Protein AF-A0A7J7YE42-F1 (afdb_monomer_lite)

Sequence (202 aa):
MEKFSSGQYGGITEFVADFRSMLETRYRLHGVDHWVSRQGQKLEMMLEQKLALLSRHLTEKTTIAVTSRGYYGLEDEKGTACTSTRSRSTPQSLAG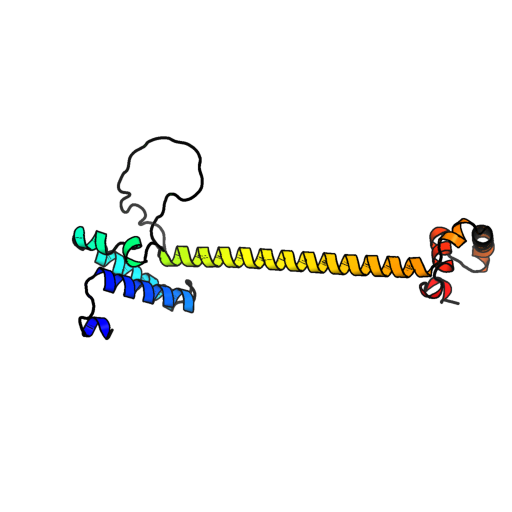LTSGVFESIMVQVLRHEEQLRAKEEKRLREQERKEAEEASQKEIEEWEKRLLAQAAPKCMETMWEIPAIGHFLCLAQQILNLPEIVFYELERCLLMPQCNAFLLLY

Secondary structure (DSSP, 8-state):
-HHHHTT--SSHHHHHHHHHHHHHHHHHHH-TTSHHHHHHHHHHHHHHHHHTTS-HHHHHTT-HHHHTTTTTS----SS--------------S---SSS----HHHHHHHHHHHHHHHHHHHHHHHHHHHHHHHHHHHHHHHHHHHHHHT-GGGTTT-THHHHHHHHHHHHTTTTTPPP--HHHHHHHHH-GGG-GGGS--

pLDDT: mean 80.1, std 19.2, range [29.27, 97.75]

Radius of gyration: 37.87 Å; chains: 1; bounding box: 74×40×95 Å

Foldseek 3Di:
DVCVVVVVDPDPLQVLLVLVVVLLVVCVVQPCPDPVNVVSQVVVVVVLVVLVPDPPVSVVSNDPCNSPVNPLDPPPDDDDDDDDDDDDDDPPDDPPPDDDDPGDSSNVSVVVVVVVVVVVVVVVVVVVVVVVVVVVVVVVVVVVVVVLVVLPLVVVVPDPVLVVVQVVCVVCCVVVVHDDDDSVVSSVCNSCVVVDVVNVPD

Organism: Myotis myotis (NCBI:txid51298)

InterPro domains:
  IPR036427 Bromodomain-like superfamily [G3DSA:1.20.920.10] (1-57)
  IPR036427 Bromodomain-like superfamily [SSF47370] (2-56)
  IPR040214 Uncharacterized bromodomain-containing protein 10 [PTHR31095] (2-199)
  IPR056522 Uncharacterized bromodomain-containing protein 10, helical domain [PF23450] (161-199)

Structure (mmCIF, N/CA/C/O backbone):
data_AF-A0A7J7YE42-F1
#
_entry.id   AF-A0A7J7YE42-F1
#
loop_
_atom_site.group_PDB
_atom_site.id
_atom_site.type_symbol
_atom_site.label_atom_id
_atom_site.label_alt_id
_atom_site.label_comp_id
_atom_site.label_asym_id
_atom_site.label_entity_id
_atom_site.label_seq_id
_atom_site.pdbx_PDB_ins_code
_atom_site.Cartn_x
_atom_site.Cartn_y
_atom_site.Cartn_z
_atom_site.occupancy
_atom_site.B_iso_or_equiv
_atom_site.auth_seq_id
_atom_site.auth_comp_id
_atom_site.auth_asym_id
_atom_site.auth_atom_id
_atom_site.pdbx_PDB_model_num
ATOM 1 N N . MET A 1 1 ? -29.604 -11.049 18.428 1.00 58.22 1 MET A N 1
ATOM 2 C CA . MET A 1 1 ? -30.657 -10.814 19.444 1.00 58.22 1 MET A CA 1
ATOM 3 C C . MET A 1 1 ? -31.235 -12.114 19.980 1.00 58.22 1 MET A C 1
ATOM 5 O O . MET A 1 1 ? -31.373 -12.221 21.188 1.00 58.22 1 MET A O 1
ATOM 9 N N . GLU A 1 2 ? -31.489 -13.121 19.139 1.00 77.94 2 GLU A N 1
ATOM 10 C CA . GLU A 1 2 ? -32.051 -14.407 19.591 1.00 77.94 2 GLU A CA 1
ATOM 11 C C . GLU A 1 2 ? -31.229 -15.092 20.694 1.00 77.94 2 GLU A C 1
ATOM 13 O O . GLU A 1 2 ? -31.799 -15.526 21.690 1.00 77.94 2 GLU A O 1
ATOM 18 N N . LYS A 1 3 ? -29.892 -15.104 20.593 1.00 87.12 3 LYS A N 1
ATOM 19 C CA . LYS A 1 3 ? -28.993 -15.666 21.623 1.00 87.12 3 LYS A CA 1
ATOM 20 C C . LYS A 1 3 ? -29.147 -15.001 23.004 1.00 87.12 3 LYS A C 1
ATOM 22 O O . LYS A 1 3 ? -29.119 -15.674 24.029 1.00 87.12 3 LYS A O 1
ATOM 27 N N . PHE A 1 4 ? -29.367 -13.683 23.029 1.00 83.06 4 PHE A N 1
ATOM 28 C CA . PHE A 1 4 ? -29.612 -12.935 24.267 1.00 83.06 4 PHE A CA 1
ATOM 29 C C . PHE A 1 4 ? -30.995 -13.251 24.842 1.00 83.06 4 PHE A C 1
ATOM 31 O O . PHE A 1 4 ? -31.112 -13.579 26.018 1.00 83.06 4 PHE A O 1
ATOM 38 N N . SER A 1 5 ? -32.034 -13.216 24.001 1.00 85.31 5 SER A N 1
ATOM 39 C CA . SER A 1 5 ? -33.414 -13.505 24.413 1.00 85.31 5 SER A CA 1
ATOM 40 C C . SER A 1 5 ? -33.614 -14.951 24.871 1.00 85.31 5 SER A C 1
ATOM 42 O O . SER A 1 5 ? -3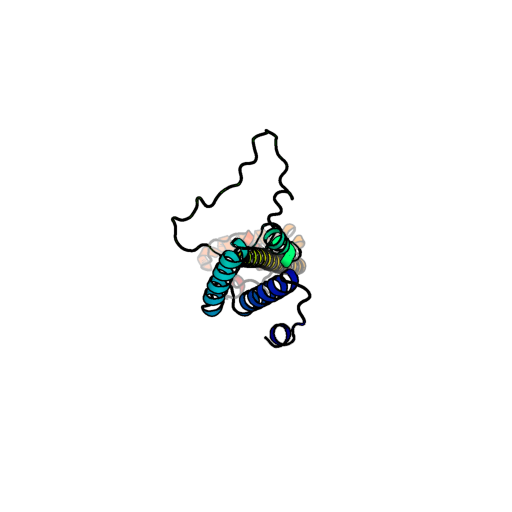4.471 -15.212 25.707 1.00 85.31 5 SER A O 1
ATOM 44 N N . SER A 1 6 ? -32.821 -15.882 24.344 1.00 88.12 6 SER A N 1
ATOM 45 C CA . SER A 1 6 ? -32.854 -17.302 24.712 1.00 88.12 6 SER A CA 1
ATOM 46 C C . SER A 1 6 ? -31.967 -17.653 25.911 1.00 88.12 6 SER A C 1
ATOM 48 O O . SER A 1 6 ? -31.900 -18.820 26.286 1.00 88.12 6 SER A O 1
ATOM 50 N N . GLY A 1 7 ? -31.287 -16.672 26.521 1.00 85.81 7 GLY A N 1
ATOM 51 C CA . GLY A 1 7 ? -30.440 -16.898 27.696 1.00 85.81 7 GLY A CA 1
ATOM 52 C C . GLY A 1 7 ? -29.226 -17.794 27.430 1.00 85.81 7 GLY A C 1
ATOM 53 O O . GLY A 1 7 ? -28.712 -18.412 28.354 1.00 85.81 7 GLY A O 1
ATOM 54 N N . GLN A 1 8 ? -28.761 -17.877 26.181 1.00 90.38 8 GLN A N 1
ATOM 55 C CA . GLN A 1 8 ? -27.668 -18.772 25.781 1.00 90.38 8 GLN A CA 1
ATOM 56 C C . GLN A 1 8 ? -26.268 -18.255 26.143 1.00 90.38 8 GLN A C 1
ATOM 58 O O . GLN A 1 8 ? -25.285 -18.950 25.906 1.00 90.38 8 GLN A O 1
ATOM 63 N N . TYR A 1 9 ? -26.151 -17.044 26.691 1.00 93.25 9 TYR A N 1
ATOM 64 C CA . TYR A 1 9 ? -24.868 -16.511 27.141 1.00 93.25 9 TYR A CA 1
ATOM 65 C C . TYR A 1 9 ? -24.480 -17.100 28.498 1.00 93.25 9 TYR A C 1
ATOM 67 O O . TYR A 1 9 ? -25.152 -16.850 29.498 1.00 93.25 9 TYR A O 1
ATOM 75 N N . GLY A 1 10 ? -23.348 -17.808 28.550 1.00 89.38 10 GLY A N 1
ATOM 76 C CA . GLY A 1 10 ? -22.794 -18.366 29.791 1.00 89.38 10 GLY A CA 1
ATOM 77 C C . GLY A 1 10 ? -22.261 -17.301 30.758 1.00 89.38 10 GLY A C 1
ATOM 78 O O . GLY A 1 10 ? -21.982 -17.583 31.923 1.00 89.38 10 GLY A O 1
ATOM 79 N N . GLY A 1 11 ? -22.124 -16.058 30.292 1.00 91.75 11 GLY A N 1
ATOM 80 C CA . GLY A 1 11 ? -21.778 -14.912 31.118 1.00 91.75 11 GLY A CA 1
ATOM 81 C C . GLY A 1 11 ? -21.538 -13.641 30.309 1.00 91.75 11 GLY A C 1
ATOM 82 O O . GLY A 1 11 ? -21.558 -13.633 29.078 1.00 91.75 11 GLY A O 1
ATOM 83 N N . ILE A 1 12 ? -21.263 -12.551 31.026 1.00 93.62 12 ILE A N 1
ATOM 84 C CA . ILE A 1 12 ? -21.049 -11.226 30.430 1.00 93.62 12 ILE A CA 1
ATOM 85 C C . ILE A 1 12 ? -19.863 -11.188 29.453 1.00 93.62 12 ILE A C 1
ATOM 87 O O . ILE A 1 12 ? -19.922 -10.483 28.453 1.00 93.62 12 ILE A O 1
ATOM 91 N N . THR A 1 13 ? -18.812 -11.976 29.700 1.00 94.94 13 THR A N 1
ATOM 92 C CA . THR A 1 13 ? -17.630 -12.066 28.829 1.00 94.94 13 THR A CA 1
ATOM 93 C C . THR A 1 13 ? -18.000 -12.499 27.414 1.00 94.94 13 THR A C 1
ATOM 95 O O . THR A 1 13 ? -17.534 -11.895 26.453 1.00 94.94 13 THR A O 1
ATOM 98 N N . GLU A 1 14 ? -18.861 -13.509 27.282 1.00 94.12 14 GLU A N 1
ATOM 99 C CA . GLU A 1 14 ? -19.291 -14.036 25.985 1.00 94.12 14 GLU A CA 1
ATOM 100 C C . GLU A 1 14 ? -20.185 -13.034 25.247 1.00 94.12 14 GLU A C 1
ATOM 102 O O . GLU A 1 14 ? -20.010 -12.804 24.053 1.00 94.12 14 GLU A O 1
ATOM 107 N N . PHE A 1 15 ? -21.090 -12.369 25.970 1.00 94.50 15 PHE A N 1
ATOM 108 C CA . PHE A 1 15 ? -21.913 -11.303 25.401 1.00 94.50 15 PHE A CA 1
ATOM 109 C C . PHE A 1 15 ? -21.061 -10.149 24.857 1.00 94.50 15 PHE A C 1
ATOM 111 O O . PHE A 1 15 ? -21.258 -9.708 23.727 1.00 94.50 15 PHE A O 1
ATOM 118 N N . VAL A 1 16 ? -20.095 -9.671 25.646 1.00 95.56 16 VAL A N 1
ATOM 119 C CA . VAL A 1 16 ? -19.212 -8.567 25.245 1.00 95.56 16 VAL A CA 1
ATOM 120 C C . VAL A 1 16 ? -18.302 -8.982 24.083 1.00 95.56 16 VAL A C 1
ATOM 122 O O . VAL A 1 16 ? -18.067 -8.172 23.187 1.00 95.56 16 VAL A O 1
ATOM 125 N N . ALA A 1 17 ? -17.837 -10.236 24.049 1.00 94.75 17 ALA A N 1
ATOM 126 C CA . ALA A 1 17 ? -17.073 -10.779 22.926 1.00 94.75 17 ALA A CA 1
ATOM 127 C C . ALA A 1 17 ? -17.883 -10.756 21.621 1.00 94.75 17 ALA A C 1
ATOM 129 O O . ALA A 1 17 ? -17.426 -10.190 20.628 1.00 94.75 17 ALA A O 1
ATOM 130 N N . ASP A 1 18 ? -19.105 -11.296 21.638 1.00 94.62 18 ASP A N 1
ATOM 131 C CA . ASP A 1 18 ? -19.992 -11.305 20.469 1.00 94.62 18 ASP A CA 1
ATOM 132 C C . ASP A 1 18 ? -20.348 -9.877 20.024 1.00 94.62 18 ASP A C 1
ATOM 134 O O . ASP A 1 18 ? -20.376 -9.582 18.828 1.00 94.62 18 ASP A O 1
ATOM 138 N N . PHE A 1 19 ? -20.583 -8.965 20.973 1.00 94.69 19 PHE A N 1
ATOM 139 C CA . PHE A 1 19 ? -20.888 -7.569 20.664 1.00 94.69 19 PHE A CA 1
ATOM 140 C C . PHE A 1 19 ? -19.712 -6.862 19.978 1.00 94.69 19 PHE A C 1
ATOM 142 O O . PHE A 1 19 ? -19.903 -6.204 18.952 1.00 94.69 19 PHE A O 1
ATOM 149 N N . ARG A 1 20 ? -18.488 -7.017 20.504 1.00 95.12 20 ARG A N 1
ATOM 150 C CA . ARG A 1 20 ? -17.278 -6.458 19.880 1.00 95.12 20 ARG A CA 1
ATOM 151 C C . ARG A 1 20 ? -17.021 -7.094 18.507 1.00 95.12 20 ARG A C 1
ATOM 153 O O . ARG A 1 20 ? -16.733 -6.366 17.565 1.00 95.12 20 ARG A O 1
ATOM 160 N N . SER A 1 21 ? -17.244 -8.402 18.348 1.00 93.56 21 SER A N 1
ATOM 161 C CA . SER A 1 21 ? -17.122 -9.093 17.053 1.00 93.56 21 SER A CA 1
ATOM 162 C C . SER A 1 21 ? -18.134 -8.599 16.008 1.00 93.56 21 SER A C 1
ATOM 164 O O . SER A 1 21 ? -17.789 -8.406 14.838 1.00 93.56 21 SER A O 1
ATOM 166 N N . MET A 1 22 ? -19.378 -8.322 16.415 1.00 94.69 22 MET A N 1
ATOM 167 C CA . MET A 1 22 ? -20.388 -7.713 15.544 1.00 94.69 22 MET A CA 1
ATOM 168 C C . MET A 1 22 ? -19.937 -6.331 15.045 1.00 94.69 22 MET A C 1
ATOM 170 O O . MET A 1 22 ? -20.086 -6.026 13.857 1.00 94.69 22 MET A O 1
ATOM 174 N N . LEU A 1 23 ? -19.383 -5.498 15.933 1.00 94.31 23 LEU A N 1
ATOM 175 C CA . LEU A 1 23 ? -18.847 -4.186 15.567 1.00 94.31 23 LEU A CA 1
ATOM 176 C C . LEU A 1 23 ? -17.640 -4.308 14.630 1.00 94.31 23 LEU A C 1
ATOM 178 O O . LEU A 1 23 ? -17.631 -3.659 13.585 1.00 94.31 23 LEU A O 1
ATOM 182 N N . GLU A 1 24 ? -16.681 -5.184 14.948 1.00 93.56 24 GLU A N 1
ATOM 183 C CA . GLU A 1 24 ? -15.508 -5.458 14.109 1.00 93.56 24 GLU A CA 1
ATOM 184 C C . GLU A 1 24 ? -15.928 -5.840 12.689 1.00 93.56 24 GLU A C 1
ATOM 186 O O . GLU A 1 24 ? -15.472 -5.251 11.708 1.00 93.56 24 GLU A O 1
ATOM 191 N N . THR A 1 25 ? -16.862 -6.787 12.582 1.00 93.75 25 THR A N 1
ATOM 192 C CA . THR A 1 25 ? -17.402 -7.248 11.302 1.00 93.75 25 THR A CA 1
ATOM 193 C C . THR A 1 25 ? -17.990 -6.078 10.520 1.00 93.75 25 THR A C 1
ATOM 195 O O . THR A 1 25 ? -17.754 -5.939 9.320 1.00 93.75 25 THR A O 1
ATOM 198 N N . ARG A 1 26 ? -18.729 -5.183 11.188 1.00 92.56 26 ARG A N 1
ATOM 199 C CA . ARG A 1 26 ? -19.320 -4.019 10.524 1.00 92.56 26 ARG A CA 1
ATOM 200 C C . ARG A 1 26 ? -18.262 -3.029 10.040 1.00 92.56 26 ARG A C 1
ATOM 202 O O . ARG A 1 26 ? -18.416 -2.525 8.924 1.00 92.56 26 ARG A O 1
ATOM 209 N N . TYR A 1 27 ? -17.218 -2.789 10.832 1.00 94.50 27 TYR A N 1
ATOM 210 C CA . TYR A 1 27 ? -16.101 -1.916 10.468 1.00 94.50 27 TYR A CA 1
ATOM 211 C C . TYR A 1 27 ? -15.309 -2.478 9.288 1.00 94.50 27 TYR A C 1
ATOM 213 O O . TYR A 1 27 ? -15.047 -1.739 8.344 1.00 94.50 27 TYR A O 1
ATOM 221 N N . ARG A 1 28 ? -15.006 -3.784 9.283 1.00 92.94 28 ARG A N 1
ATOM 222 C CA . ARG A 1 28 ? -14.332 -4.448 8.154 1.00 92.94 28 ARG A CA 1
ATOM 223 C C . ARG A 1 28 ? -15.168 -4.403 6.870 1.00 92.94 28 ARG A C 1
ATOM 225 O O . ARG A 1 28 ? -14.610 -4.215 5.798 1.00 92.94 28 ARG A O 1
ATOM 232 N N . LEU A 1 29 ? -16.495 -4.541 6.969 1.00 92.88 29 LEU A N 1
ATOM 233 C CA . LEU A 1 29 ? -17.384 -4.538 5.800 1.00 92.88 29 LEU A CA 1
ATOM 234 C C . LEU A 1 29 ? -17.597 -3.150 5.173 1.00 92.88 29 LEU A C 1
ATOM 236 O O . LEU A 1 29 ? -17.726 -3.060 3.959 1.00 92.88 29 LEU A O 1
ATOM 240 N N . HIS A 1 30 ? -17.702 -2.085 5.977 1.00 91.19 30 HIS A N 1
ATOM 241 C CA . HIS A 1 30 ? -18.052 -0.741 5.476 1.00 91.19 30 HIS A CA 1
ATOM 242 C C . HIS A 1 30 ? -16.875 0.234 5.453 1.00 91.19 30 HIS A C 1
ATOM 244 O O . HIS A 1 30 ? -17.005 1.328 4.908 1.00 91.19 30 HIS A O 1
ATOM 250 N N . GLY A 1 31 ? -15.758 -0.128 6.079 1.00 90.69 31 GLY A N 1
ATOM 251 C CA . GLY A 1 31 ? -14.687 0.799 6.411 1.00 90.69 31 GLY A CA 1
ATOM 252 C C . GLY A 1 31 ? -14.990 1.592 7.683 1.00 90.69 31 GLY A 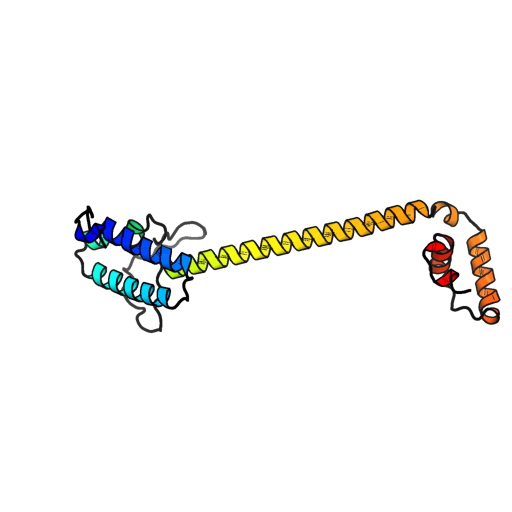C 1
ATOM 253 O O . GLY A 1 31 ? -16.143 1.789 8.090 1.00 90.69 31 GLY A O 1
ATOM 254 N N . VAL A 1 32 ? -13.929 2.064 8.332 1.00 90.75 32 VAL A N 1
ATOM 255 C CA . VAL A 1 32 ? -14.012 2.742 9.633 1.00 90.75 32 VAL A CA 1
ATOM 256 C C . VAL A 1 32 ? -14.654 4.132 9.564 1.00 90.75 32 VAL A C 1
ATOM 258 O O . VAL A 1 32 ? -15.309 4.551 10.518 1.00 90.75 32 VAL A O 1
ATOM 261 N N . ASP A 1 33 ? -14.550 4.816 8.421 1.00 89.31 33 ASP A N 1
ATOM 262 C CA . ASP A 1 33 ? -15.039 6.191 8.245 1.00 89.31 33 ASP A CA 1
ATOM 263 C C . ASP A 1 33 ? -16.521 6.276 7.818 1.00 89.31 33 ASP A C 1
ATOM 265 O O . ASP A 1 33 ? -17.122 7.360 7.842 1.00 89.31 33 ASP A O 1
ATOM 269 N N . HIS A 1 34 ? -17.141 5.136 7.485 1.00 93.06 34 HIS A N 1
ATOM 270 C CA . HIS A 1 34 ? -18.536 5.045 7.055 1.00 93.06 34 HIS A CA 1
ATOM 271 C C . HIS A 1 34 ? -19.523 5.457 8.161 1.00 93.06 34 HIS A C 1
ATOM 273 O O . HIS A 1 34 ? -19.310 5.209 9.348 1.00 93.06 34 HIS A O 1
ATOM 279 N N . TRP A 1 35 ? -20.662 6.050 7.787 1.00 92.38 35 TRP A N 1
ATOM 280 C CA . TRP A 1 35 ? -21.628 6.597 8.751 1.00 92.38 35 TRP A CA 1
ATOM 281 C C . TRP A 1 35 ? -22.181 5.545 9.728 1.00 92.38 35 TRP A C 1
ATOM 283 O O . TRP A 1 35 ? -22.384 5.854 10.901 1.00 92.38 35 TRP A O 1
ATOM 293 N N . VAL A 1 36 ? -22.374 4.297 9.278 1.00 91.31 36 VAL A N 1
ATOM 294 C CA . VAL A 1 36 ? -22.785 3.181 10.153 1.00 91.31 36 VAL A CA 1
ATOM 295 C C . VAL A 1 36 ? -21.683 2.842 11.154 1.00 91.31 36 VAL A C 1
ATOM 297 O O . VAL A 1 36 ? -21.976 2.614 12.324 1.00 91.31 36 VAL A O 1
ATOM 300 N N . SER A 1 37 ? -20.420 2.867 10.727 1.00 93.06 37 SER A N 1
ATOM 301 C CA . SER A 1 37 ? -19.267 2.632 11.600 1.00 93.06 37 SER A CA 1
ATOM 302 C C . SER A 1 37 ? -19.154 3.725 12.661 1.00 93.06 37 SER A C 1
ATOM 304 O O . SER A 1 37 ? -18.919 3.419 13.822 1.00 93.06 37 SER A O 1
ATOM 306 N N . ARG A 1 38 ? -19.471 4.984 12.325 1.00 91.25 38 ARG A N 1
ATOM 307 C CA . ARG A 1 38 ? -19.567 6.071 13.319 1.00 91.25 38 ARG A CA 1
ATOM 308 C C . ARG A 1 38 ? -20.666 5.836 14.359 1.00 91.25 38 ARG A C 1
ATOM 310 O O . ARG A 1 38 ? -20.495 6.212 15.515 1.00 91.25 38 ARG A O 1
ATOM 317 N N . GLN A 1 39 ? -21.793 5.224 13.981 1.00 91.81 39 GLN A N 1
ATOM 318 C CA . GLN A 1 39 ? -22.808 4.807 14.961 1.00 91.81 39 GLN A CA 1
ATOM 319 C C . GLN A 1 39 ? -22.312 3.629 15.808 1.00 91.81 39 GLN A C 1
ATOM 321 O O . GLN A 1 39 ? -22.515 3.630 17.019 1.00 91.81 39 GLN A O 1
ATOM 326 N N . GLY A 1 40 ? -21.605 2.673 15.199 1.00 93.19 40 GLY A N 1
ATOM 327 C CA . GLY A 1 40 ? -20.934 1.581 15.908 1.00 93.19 40 GLY A CA 1
ATOM 328 C C . GLY A 1 40 ? -19.955 2.083 16.970 1.00 93.19 40 GLY A C 1
ATOM 329 O O . GLY A 1 40 ? -20.028 1.641 18.110 1.00 93.19 40 GLY A O 1
ATOM 330 N N . GLN A 1 41 ? -19.143 3.094 16.652 1.00 93.00 41 GLN A N 1
ATOM 331 C CA . GLN A 1 41 ? -18.194 3.696 17.596 1.00 93.00 41 GLN A CA 1
ATOM 332 C C . GLN A 1 41 ? -18.896 4.349 18.794 1.00 93.00 41 GLN A C 1
ATOM 334 O O . GLN A 1 41 ? -18.424 4.251 19.925 1.00 93.00 41 GLN A O 1
ATOM 339 N N . LYS A 1 42 ? -20.061 4.978 18.583 1.00 92.56 42 LYS A N 1
ATOM 340 C CA . LYS A 1 42 ? -20.877 5.495 19.695 1.00 92.56 42 LYS A CA 1
ATOM 341 C C . LYS A 1 42 ? -21.396 4.366 20.583 1.00 92.56 42 LYS A C 1
ATOM 343 O O . LYS A 1 42 ? -21.361 4.502 21.802 1.00 92.56 42 LYS A O 1
ATOM 348 N N . LEU A 1 43 ? -21.862 3.265 19.987 1.00 93.94 43 LEU A N 1
ATOM 349 C CA . LEU A 1 43 ? -22.311 2.085 20.732 1.00 93.94 43 LEU A CA 1
ATOM 350 C C . LEU A 1 43 ? -21.166 1.449 21.523 1.00 93.94 43 LEU A C 1
ATOM 352 O O . LEU A 1 43 ? -21.361 1.067 22.671 1.00 93.94 43 LEU A O 1
ATOM 356 N N . GLU A 1 44 ? -19.980 1.381 20.931 1.00 93.12 44 GLU A N 1
ATOM 357 C CA . GLU A 1 44 ? -18.766 0.895 21.577 1.00 93.12 44 GLU A CA 1
ATOM 358 C C . GLU A 1 44 ? -18.385 1.768 22.773 1.00 93.12 44 GLU A C 1
ATOM 360 O O . GLU A 1 44 ? -18.216 1.264 23.878 1.00 93.12 44 GLU A O 1
ATOM 365 N N . MET A 1 45 ? -18.369 3.092 22.599 1.00 91.56 45 MET A N 1
ATOM 366 C CA . MET A 1 45 ? -18.115 4.030 23.692 1.00 91.56 45 MET A CA 1
ATOM 367 C C . MET A 1 45 ? -19.140 3.877 24.825 1.00 91.56 45 MET A C 1
ATOM 369 O O . MET A 1 45 ? -18.769 3.849 25.997 1.00 91.56 45 MET A O 1
ATOM 373 N N . MET A 1 46 ? -20.429 3.752 24.495 1.00 93.88 46 MET A N 1
ATOM 374 C CA . MET A 1 46 ? -21.475 3.516 25.495 1.00 93.88 46 MET A CA 1
ATOM 375 C C . MET A 1 46 ? -21.292 2.173 26.208 1.00 93.88 46 MET A C 1
ATOM 377 O O . MET A 1 46 ? -21.509 2.101 27.417 1.00 93.88 46 MET A O 1
ATOM 381 N N . LEU A 1 47 ? -20.887 1.122 25.490 1.00 93.94 47 LEU A N 1
ATOM 382 C CA . LEU A 1 47 ? -20.577 -0.176 26.080 1.00 93.94 47 LEU A CA 1
ATOM 383 C C . LEU A 1 47 ? -19.436 -0.042 27.091 1.00 93.94 47 LEU A C 1
ATOM 385 O O . LEU A 1 47 ? -19.623 -0.432 28.239 1.00 93.94 47 LEU A O 1
ATOM 389 N N . GLU A 1 48 ? -18.306 0.558 26.709 1.00 92.56 48 GLU A N 1
ATOM 390 C CA . GLU A 1 48 ? -17.156 0.735 27.609 1.00 92.56 48 GLU A CA 1
ATOM 391 C C . GLU A 1 48 ? -17.527 1.564 28.847 1.00 92.56 48 GLU A C 1
ATOM 393 O O . GLU A 1 48 ? -17.185 1.198 29.972 1.00 92.56 48 GLU A O 1
ATOM 398 N N . GLN A 1 49 ? -18.317 2.629 28.672 1.00 93.19 49 GLN A N 1
ATOM 399 C CA . GLN A 1 49 ? -18.845 3.419 29.788 1.00 93.19 49 GLN A CA 1
ATOM 400 C C . GLN A 1 49 ? -19.708 2.580 30.739 1.00 93.19 49 GLN A C 1
ATOM 402 O O . GLN A 1 49 ? -19.614 2.746 31.953 1.00 93.19 49 GLN A O 1
ATOM 407 N N . LYS A 1 50 ? -20.559 1.684 30.220 1.00 95.06 50 LYS A N 1
ATOM 408 C CA . LYS A 1 50 ? -21.397 0.809 31.056 1.00 95.06 50 LYS A CA 1
ATOM 409 C C . LYS A 1 50 ? -20.592 -0.295 31.728 1.00 95.06 50 LYS A C 1
ATOM 411 O O . LYS A 1 50 ? -20.851 -0.582 32.894 1.00 95.06 50 LYS A O 1
ATOM 416 N N . LEU A 1 51 ? -19.612 -0.871 31.037 1.00 94.19 51 LEU A N 1
ATOM 417 C CA . LEU A 1 51 ? -18.709 -1.865 31.610 1.00 94.19 51 LEU A CA 1
ATOM 418 C C . LEU A 1 51 ? -17.892 -1.264 32.754 1.00 94.19 51 LEU A C 1
ATOM 420 O O . LEU A 1 51 ? -17.790 -1.893 33.798 1.00 94.19 51 LEU A O 1
ATOM 424 N N . ALA A 1 52 ? -17.412 -0.025 32.621 1.00 92.75 52 ALA A N 1
ATOM 425 C CA . ALA A 1 52 ? -16.651 0.666 33.664 1.00 92.75 52 ALA A CA 1
ATOM 426 C C . ALA A 1 52 ? -17.419 0.873 34.987 1.00 92.75 52 ALA A C 1
ATOM 428 O O . ALA A 1 52 ? -16.795 1.074 36.026 1.00 92.75 52 ALA A O 1
ATOM 429 N N . LEU A 1 53 ? -18.756 0.811 34.968 1.00 95.75 53 LEU A N 1
ATOM 430 C CA . LEU A 1 53 ? -19.602 0.916 36.165 1.00 95.75 53 LEU A CA 1
ATOM 431 C C . LEU A 1 53 ? -19.814 -0.427 36.882 1.00 95.75 53 LEU A C 1
ATOM 433 O O . LEU A 1 53 ? -20.428 -0.461 37.949 1.00 95.75 53 LEU A O 1
ATOM 437 N N . LEU A 1 54 ? -19.359 -1.540 36.301 1.00 94.44 54 LEU A N 1
ATOM 438 C CA . LEU A 1 54 ? -19.488 -2.859 36.909 1.00 94.44 54 LEU A CA 1
ATOM 439 C C . LEU A 1 54 ? -18.494 -3.049 38.060 1.00 94.44 54 LEU A C 1
ATOM 441 O O . LEU A 1 54 ? -17.517 -2.317 38.216 1.00 94.44 54 LEU A O 1
ATOM 445 N N . SER A 1 55 ? -18.728 -4.080 38.875 1.00 95.19 55 SER A N 1
ATOM 446 C CA . SER A 1 55 ? -17.773 -4.468 39.912 1.00 95.19 55 SER A CA 1
ATOM 447 C C . SER A 1 55 ? -16.432 -4.862 39.294 1.00 95.19 55 SER A C 1
ATOM 449 O O . SER A 1 55 ? -16.378 -5.403 38.189 1.00 95.19 55 SER A O 1
ATOM 451 N N . ARG A 1 56 ? -15.344 -4.664 40.047 1.00 93.50 56 ARG A N 1
ATOM 452 C CA . ARG A 1 56 ? -13.978 -4.973 39.597 1.00 93.50 56 ARG A CA 1
ATOM 453 C C . ARG A 1 56 ?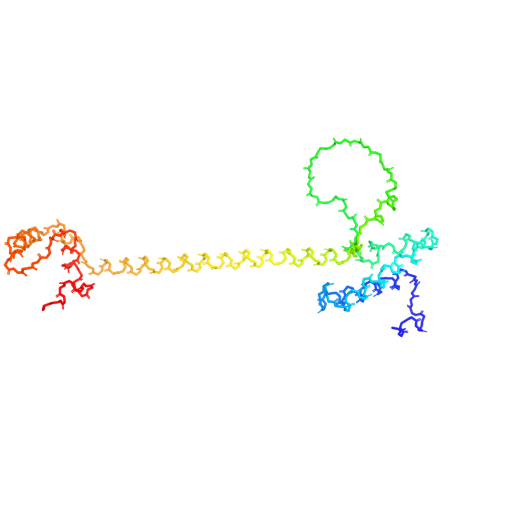 -13.833 -6.382 39.000 1.00 93.50 56 ARG A C 1
ATOM 455 O O . ARG A 1 56 ? -13.169 -6.571 37.991 1.00 93.50 56 ARG A O 1
ATOM 462 N N . HIS A 1 57 ? -14.494 -7.371 39.595 1.00 93.50 57 HIS A N 1
ATOM 463 C CA . HIS A 1 57 ? -14.451 -8.747 39.099 1.00 93.50 57 HIS A CA 1
ATOM 464 C C . HIS A 1 57 ? -15.060 -8.903 37.692 1.00 93.50 57 HIS A C 1
ATOM 466 O O . HIS A 1 57 ? -14.607 -9.724 36.896 1.00 93.50 57 HIS A O 1
ATOM 472 N N . LEU A 1 58 ? -16.103 -8.132 37.378 1.00 93.00 58 LEU A N 1
ATOM 473 C CA . LEU A 1 58 ? -16.753 -8.154 36.069 1.00 93.00 58 LEU A CA 1
ATOM 474 C C . LEU A 1 58 ? -16.025 -7.266 35.053 1.00 93.0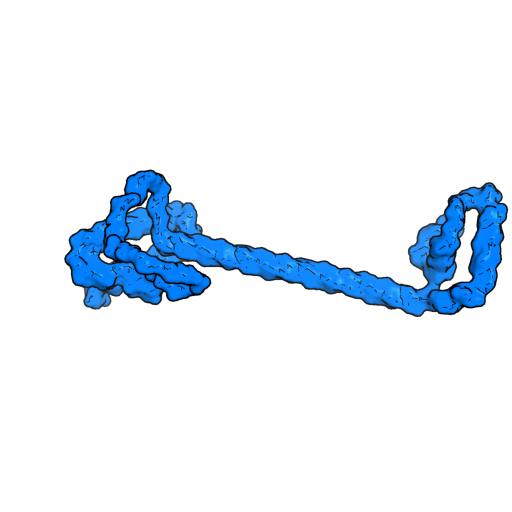0 58 LEU A C 1
ATOM 476 O O . LEU A 1 58 ? -15.981 -7.627 33.877 1.00 93.00 58 LEU A O 1
ATOM 480 N N . THR A 1 59 ? -15.421 -6.153 35.480 1.00 92.19 59 THR A N 1
ATOM 481 C CA . THR A 1 59 ? -14.609 -5.309 34.588 1.00 92.19 59 THR A CA 1
ATOM 482 C C . THR A 1 59 ? -13.389 -6.065 34.073 1.00 92.19 59 THR A C 1
ATOM 484 O O . THR A 1 59 ? -13.156 -6.089 32.869 1.00 92.19 59 THR A O 1
ATOM 487 N N . GLU A 1 60 ? -12.674 -6.785 34.943 1.00 91.88 60 GLU A N 1
ATOM 488 C CA . GLU A 1 60 ? -11.531 -7.632 34.562 1.00 91.88 60 GLU A CA 1
ATOM 489 C C . GLU A 1 60 ? -11.928 -8.685 33.505 1.00 91.88 60 GLU A C 1
ATOM 491 O O . GLU A 1 60 ? -11.236 -8.871 32.502 1.00 91.88 60 GLU A O 1
ATOM 496 N N . LYS A 1 61 ? -13.109 -9.296 33.667 1.00 93.69 61 LYS A N 1
ATOM 497 C CA . LYS A 1 61 ? -13.693 -10.284 32.742 1.00 93.69 61 LYS A CA 1
ATOM 498 C C . LYS A 1 61 ? -14.178 -9.716 31.406 1.00 93.69 61 LYS A C 1
ATOM 500 O O . LYS A 1 61 ? -14.491 -10.494 30.504 1.00 93.69 61 LYS A O 1
ATOM 505 N N . THR A 1 62 ? -14.303 -8.398 31.288 1.00 94.62 62 THR A N 1
ATOM 506 C CA . THR A 1 62 ? -14.871 -7.717 30.112 1.00 94.62 62 THR A CA 1
ATOM 507 C C . THR A 1 62 ? -13.897 -6.739 29.464 1.00 94.62 62 THR A C 1
ATOM 509 O O . THR A 1 62 ? -14.270 -6.019 28.536 1.00 94.62 62 THR A O 1
ATOM 512 N N . THR A 1 63 ? -12.630 -6.745 29.886 1.00 92.25 63 THR A N 1
ATOM 513 C CA . THR A 1 63 ? -11.570 -5.967 29.237 1.00 92.25 63 THR A CA 1
ATOM 514 C C . THR A 1 63 ? -11.473 -6.289 27.748 1.00 92.25 63 THR A C 1
ATOM 516 O O . THR A 1 63 ? -11.753 -7.410 27.310 1.00 92.25 63 THR A O 1
ATOM 519 N N . ILE A 1 64 ? -11.075 -5.291 26.958 1.00 91.19 64 ILE A N 1
ATOM 520 C CA . ILE A 1 64 ? -10.963 -5.428 25.505 1.00 91.19 64 ILE A CA 1
ATOM 521 C C . ILE A 1 64 ? -10.021 -6.567 25.110 1.00 91.19 64 ILE A C 1
ATOM 523 O O . ILE A 1 64 ? -10.387 -7.373 24.261 1.00 91.19 64 ILE A O 1
ATOM 527 N N . ALA A 1 65 ? -8.890 -6.732 25.800 1.00 91.00 65 ALA A N 1
ATOM 528 C CA . ALA A 1 65 ? -7.960 -7.837 25.578 1.00 91.00 65 ALA A CA 1
ATOM 529 C C . ALA A 1 65 ? -8.628 -9.211 25.775 1.00 91.00 65 ALA A C 1
ATOM 531 O O . ALA A 1 65 ? -8.502 -10.087 24.923 1.00 91.00 65 ALA A O 1
ATOM 532 N N . VAL A 1 66 ? -9.399 -9.391 26.853 1.00 91.62 66 VAL A N 1
ATOM 533 C CA . VAL A 1 66 ? -10.035 -10.680 27.171 1.00 91.62 66 VAL A CA 1
ATOM 534 C C . VAL A 1 66 ? -11.086 -11.054 26.132 1.00 91.62 66 VAL A C 1
ATOM 536 O O . VAL A 1 66 ? -11.100 -12.185 25.649 1.00 91.62 66 VAL A O 1
ATOM 539 N N . THR A 1 67 ? -11.965 -10.126 25.750 1.00 93.94 67 THR A N 1
ATOM 540 C CA . THR A 1 67 ? -13.087 -10.488 24.870 1.00 93.94 67 THR A CA 1
ATOM 541 C C . THR A 1 67 ? -12.773 -10.351 23.378 1.00 93.94 67 THR A C 1
ATOM 543 O O . THR A 1 67 ? -13.602 -10.740 22.562 1.00 93.94 67 THR A O 1
ATOM 546 N N . SER A 1 68 ? -11.613 -9.800 23.008 1.00 89.75 68 SER A N 1
ATOM 547 C CA . SER A 1 68 ? -11.121 -9.755 21.620 1.00 89.75 68 SER A CA 1
ATOM 548 C C . SER A 1 68 ? -10.074 -10.828 21.316 1.00 89.75 68 SER A C 1
ATOM 550 O O . SER A 1 68 ? -9.394 -10.759 20.296 1.00 89.75 68 SER A O 1
ATOM 552 N N . ARG A 1 69 ? -9.919 -11.827 22.199 1.00 85.19 69 ARG A N 1
ATOM 553 C CA . ARG A 1 69 ? -8.888 -12.877 22.082 1.00 85.19 69 ARG A CA 1
ATOM 554 C C . ARG A 1 69 ? -7.459 -12.310 22.019 1.00 85.19 69 ARG A C 1
ATOM 556 O O . ARG A 1 69 ? -6.598 -12.887 21.369 1.00 85.19 69 ARG A O 1
ATOM 563 N N . GLY A 1 70 ? -7.221 -11.175 22.673 1.00 83.00 70 GLY A N 1
ATOM 564 C CA . GLY A 1 70 ? -5.932 -10.483 22.709 1.00 83.00 70 GLY A CA 1
ATOM 565 C C . GLY A 1 70 ? -5.672 -9.534 21.538 1.00 83.00 70 GLY A C 1
ATOM 566 O O . GLY A 1 70 ? -4.749 -8.737 21.628 1.00 83.00 70 GLY A O 1
ATOM 567 N N . TYR A 1 71 ? -6.492 -9.544 20.483 1.00 83.69 71 TYR A N 1
ATOM 568 C CA . TYR A 1 71 ? -6.219 -8.773 19.264 1.00 83.69 71 TYR A CA 1
ATOM 569 C C . TYR A 1 71 ? -6.241 -7.249 19.480 1.00 83.69 71 TYR A C 1
ATOM 571 O O . TYR A 1 71 ? -5.474 -6.522 18.858 1.00 83.69 71 TYR A O 1
ATOM 579 N N . TYR A 1 72 ? -7.088 -6.764 20.394 1.00 84.94 72 TYR A N 1
ATOM 580 C CA . TYR A 1 72 ? -7.205 -5.341 20.736 1.00 84.94 72 TYR A CA 1
ATOM 581 C C . TYR A 1 72 ? -6.679 -5.022 22.151 1.00 84.94 72 TYR A C 1
ATOM 583 O O . TYR A 1 72 ? -7.107 -4.051 22.775 1.00 84.94 72 TYR A O 1
ATOM 591 N N . GLY A 1 73 ? -5.787 -5.857 22.695 1.00 73.00 73 GLY A N 1
ATOM 592 C CA . GLY A 1 73 ? -5.126 -5.641 23.983 1.00 73.00 73 GLY A CA 1
ATOM 593 C C . GLY A 1 73 ? -3.786 -4.930 23.821 1.00 73.00 73 GLY A C 1
ATOM 594 O O . GLY A 1 73 ? -3.055 -5.198 22.877 1.00 73.00 73 GLY A O 1
ATOM 595 N N . LEU A 1 74 ? -3.463 -4.027 24.746 1.00 58.59 74 LEU A N 1
ATOM 596 C CA . LEU A 1 74 ? -2.178 -3.333 24.797 1.00 58.59 74 LEU A CA 1
ATOM 597 C C . LEU A 1 74 ? -1.077 -4.355 25.147 1.00 58.59 74 LEU A C 1
ATOM 599 O O . LEU A 1 74 ? -0.772 -4.565 26.318 1.00 58.59 74 LEU A O 1
ATOM 603 N N . GLU A 1 75 ? -0.523 -5.034 24.140 1.00 46.88 75 GLU A N 1
ATOM 604 C CA . GLU A 1 75 ? 0.817 -5.618 24.228 1.00 46.88 75 GLU A CA 1
ATOM 605 C C . GLU A 1 75 ? 1.824 -4.474 24.061 1.00 46.88 75 GLU A C 1
ATOM 607 O O . GLU A 1 75 ? 2.373 -4.240 22.987 1.00 46.88 75 GLU A O 1
ATOM 612 N N . ASP A 1 76 ? 2.044 -3.725 25.141 1.00 52.03 76 ASP A N 1
ATOM 613 C CA . ASP A 1 76 ? 3.345 -3.090 25.323 1.00 52.03 76 ASP A CA 1
ATOM 614 C C . ASP A 1 76 ? 4.328 -4.249 25.545 1.00 52.03 76 ASP A C 1
ATOM 616 O O . ASP A 1 76 ? 4.153 -5.002 26.500 1.00 52.03 76 ASP A O 1
ATOM 620 N N . GLU A 1 77 ? 5.309 -4.395 24.646 1.00 48.56 77 GLU A N 1
ATOM 621 C CA . GLU A 1 77 ? 6.390 -5.409 24.606 1.00 48.56 77 GLU A CA 1
ATOM 622 C C . GLU A 1 77 ? 6.294 -6.500 23.522 1.00 48.56 77 GLU A C 1
ATOM 624 O O . GLU A 1 77 ? 6.416 -7.697 23.785 1.00 48.56 77 GLU A O 1
ATOM 629 N N . LYS A 1 78 ? 6.297 -6.092 22.246 1.00 44.91 78 LYS A N 1
ATOM 630 C CA . LYS A 1 78 ? 7.086 -6.839 21.252 1.00 44.91 78 LYS A CA 1
ATOM 631 C C . LYS A 1 78 ? 7.730 -5.932 20.207 1.00 44.91 78 LYS A C 1
ATOM 633 O O . LYS A 1 78 ? 7.206 -5.727 19.120 1.00 44.91 78 LYS A O 1
ATOM 638 N N . GLY A 1 79 ? 8.943 -5.480 20.528 1.00 35.03 79 GLY A N 1
ATOM 639 C CA . GLY A 1 79 ? 9.966 -5.217 19.514 1.00 35.03 79 GLY A CA 1
ATOM 640 C C . GLY A 1 79 ? 10.368 -3.763 19.295 1.00 35.03 79 GLY A C 1
ATOM 641 O O . GLY A 1 79 ? 10.194 -3.242 18.204 1.00 35.03 79 GLY A O 1
ATOM 642 N N . THR A 1 80 ? 11.035 -3.150 20.271 1.00 30.00 80 THR A N 1
ATOM 643 C CA . THR A 1 80 ? 12.295 -2.425 20.024 1.00 30.00 80 THR A CA 1
ATOM 644 C C . THR A 1 80 ? 13.088 -2.439 21.326 1.00 30.00 80 THR A C 1
ATOM 646 O O . THR A 1 80 ? 12.795 -1.710 22.268 1.00 30.00 80 THR A O 1
ATOM 649 N N . ALA A 1 81 ? 14.082 -3.322 21.394 1.00 36.44 81 ALA A N 1
ATOM 650 C CA . ALA A 1 81 ? 15.097 -3.271 22.431 1.00 36.44 81 ALA A CA 1
ATOM 651 C C . ALA A 1 81 ? 15.802 -1.909 22.368 1.00 36.44 81 ALA A C 1
ATOM 653 O O . ALA A 1 81 ? 16.320 -1.578 21.307 1.00 36.44 81 ALA A O 1
ATOM 654 N N . CYS A 1 82 ? 15.805 -1.154 23.474 1.00 32.41 82 CYS A N 1
ATOM 655 C CA . CYS A 1 82 ? 16.912 -0.300 23.926 1.00 32.41 82 CYS A CA 1
ATOM 656 C C . CYS A 1 82 ? 16.593 0.367 25.285 1.00 32.41 82 CYS A C 1
ATOM 658 O O . CYS A 1 82 ? 15.756 1.255 25.389 1.00 32.41 82 CYS A O 1
ATOM 660 N N . THR A 1 83 ? 17.355 -0.043 26.307 1.00 30.11 83 THR A N 1
ATOM 661 C CA . THR A 1 83 ? 17.770 0.722 27.507 1.00 30.11 83 THR A CA 1
ATOM 662 C C . THR A 1 83 ? 16.733 1.174 28.555 1.00 30.11 83 THR A C 1
ATOM 664 O O . THR A 1 83 ? 16.181 2.263 28.508 1.00 30.11 83 THR A O 1
ATOM 667 N N . SER A 1 84 ? 16.623 0.353 29.608 1.00 36.81 84 SER A N 1
ATOM 668 C CA . SER A 1 84 ? 16.654 0.691 31.047 1.00 36.81 84 SER A CA 1
ATOM 669 C C . SER A 1 84 ? 16.529 2.170 31.480 1.00 36.81 84 SER A C 1
ATOM 671 O O . SER A 1 84 ? 17.490 2.931 31.388 1.00 36.81 84 SER A O 1
ATOM 673 N N . THR A 1 85 ? 15.466 2.491 32.227 1.00 29.27 85 THR A N 1
ATOM 674 C CA . THR A 1 85 ? 15.558 2.854 33.663 1.00 29.27 85 THR A CA 1
ATOM 675 C C . THR A 1 85 ? 14.180 2.804 34.341 1.00 29.27 85 THR A C 1
ATOM 677 O O . THR A 1 85 ? 13.185 3.279 33.808 1.00 29.27 85 THR A O 1
ATOM 680 N N . ARG A 1 86 ? 14.130 2.210 35.545 1.00 37.56 86 ARG A N 1
ATOM 681 C CA . ARG A 1 86 ? 12.996 2.221 36.494 1.00 37.56 86 ARG A CA 1
ATOM 682 C C . ARG A 1 86 ? 12.301 3.585 36.530 1.00 37.56 86 ARG A C 1
ATOM 684 O O . ARG A 1 86 ? 12.976 4.558 36.850 1.00 37.56 86 ARG A O 1
ATOM 691 N N . SER A 1 87 ? 10.968 3.622 36.418 1.00 37.12 87 SER A N 1
ATOM 692 C CA . SER A 1 87 ? 10.106 4.444 37.290 1.00 37.12 87 SER A CA 1
ATOM 693 C C . SER A 1 87 ? 8.608 4.156 37.119 1.00 37.12 87 SER A C 1
ATOM 695 O O . SER A 1 87 ? 7.985 4.574 36.158 1.00 37.12 87 SER A O 1
ATOM 697 N N . ARG A 1 88 ? 8.054 3.518 38.158 1.00 36.34 88 ARG A N 1
ATOM 698 C CA . ARG A 1 88 ? 6.775 3.844 38.812 1.00 36.34 88 ARG A CA 1
ATOM 699 C C . ARG A 1 88 ? 5.496 3.778 37.952 1.00 36.34 88 ARG A C 1
ATOM 701 O O . ARG A 1 88 ? 5.062 4.753 37.358 1.00 36.34 88 ARG A O 1
ATOM 708 N N . SER A 1 89 ? 4.819 2.638 38.065 1.00 39.69 89 SER A N 1
ATOM 709 C CA . SER A 1 89 ? 3.410 2.430 37.728 1.00 39.69 89 SER A CA 1
ATOM 710 C C . SER A 1 89 ? 2.493 3.398 38.491 1.00 39.69 89 SER A C 1
ATOM 712 O O . SER A 1 89 ? 2.289 3.255 39.700 1.00 39.69 89 SER A O 1
ATOM 714 N N . THR A 1 90 ? 1.918 4.359 37.777 1.00 33.88 90 THR A N 1
ATOM 715 C CA . THR A 1 90 ? 0.705 5.085 38.166 1.00 33.88 90 THR A CA 1
ATOM 716 C C . THR A 1 90 ? -0.451 4.609 37.284 1.00 33.88 90 THR A C 1
ATOM 718 O O . THR A 1 90 ? -0.254 4.406 36.087 1.00 33.88 90 THR A O 1
ATOM 721 N N . PRO A 1 91 ? -1.666 4.423 37.830 1.00 41.97 91 PRO A N 1
ATOM 722 C CA . PRO A 1 91 ? -2.834 4.165 37.004 1.00 41.97 91 PRO A CA 1
ATOM 723 C C . PRO A 1 91 ? -3.111 5.456 36.240 1.00 41.97 91 PRO A C 1
ATOM 725 O O . PRO A 1 91 ? -3.457 6.473 36.848 1.00 41.97 91 PRO A O 1
ATOM 728 N N . GLN A 1 92 ? -2.886 5.450 34.928 1.00 46.16 92 GLN A N 1
ATOM 729 C CA . GLN A 1 92 ? -3.128 6.612 34.083 1.00 46.16 92 GLN A CA 1
ATOM 730 C C . GLN A 1 92 ? -4.642 6.780 33.902 1.00 46.16 92 GLN A C 1
ATOM 732 O O . GLN A 1 92 ? -5.268 6.354 32.939 1.00 46.16 92 GLN A O 1
ATOM 737 N N . SER A 1 93 ? -5.217 7.361 34.952 1.00 40.47 93 SER A N 1
ATOM 738 C CA . SER A 1 93 ? -6.482 8.068 35.016 1.00 40.47 93 SER A CA 1
ATOM 739 C C . SER A 1 93 ? -6.680 8.911 33.757 1.00 40.47 93 SER A C 1
ATOM 741 O O . SER A 1 93 ? -5.820 9.731 33.448 1.00 40.47 93 SER A O 1
ATOM 743 N N . LEU A 1 94 ? -7.781 8.679 33.031 1.00 43.88 94 LEU A N 1
ATOM 744 C CA . LEU A 1 94 ? -8.855 9.649 32.724 1.00 43.88 94 LEU A CA 1
ATOM 745 C C . LEU A 1 94 ? -8.478 11.143 32.529 1.00 43.88 94 LEU A C 1
ATOM 747 O O . LEU A 1 94 ? -9.290 12.026 32.785 1.00 43.88 94 LEU A O 1
ATOM 751 N N . ALA A 1 95 ? -7.280 11.455 32.040 1.00 39.25 95 ALA A N 1
ATOM 752 C CA . ALA A 1 95 ? -6.744 12.811 31.898 1.00 39.25 95 ALA A CA 1
ATOM 753 C C . ALA A 1 95 ? -6.487 13.171 30.424 1.00 39.25 95 ALA A C 1
ATOM 755 O O . ALA A 1 95 ? -5.440 13.702 30.070 1.00 39.25 95 ALA A O 1
ATOM 756 N N . GLY A 1 96 ? -7.454 12.860 29.555 1.00 39.59 96 GLY A N 1
ATOM 757 C CA . GLY A 1 96 ? -7.423 13.182 28.121 1.00 39.59 96 GLY A CA 1
ATOM 758 C C . GLY A 1 96 ? -8.768 13.671 27.573 1.00 39.59 96 GLY A C 1
ATOM 759 O O . GLY A 1 96 ? -9.049 13.504 26.394 1.00 39.59 96 GLY A O 1
ATOM 760 N N . LEU A 1 97 ? -9.633 14.236 28.421 1.00 43.41 97 LEU A N 1
ATOM 761 C CA . LEU A 1 97 ? -11.026 14.586 28.091 1.00 43.41 97 LEU A CA 1
ATOM 762 C C . LEU A 1 97 ? -11.207 15.899 27.300 1.00 43.41 97 LEU A C 1
ATOM 764 O O . LEU A 1 97 ? -12.316 16.423 27.232 1.00 43.41 97 LEU A O 1
ATOM 768 N N . THR A 1 98 ? -10.158 16.448 26.685 1.00 39.28 98 THR A N 1
ATOM 769 C CA . THR A 1 98 ? -10.236 17.758 26.016 1.00 39.28 98 THR A CA 1
ATOM 770 C C . THR A 1 98 ? -9.553 17.773 24.646 1.00 39.28 98 THR A C 1
ATOM 772 O O . THR A 1 98 ? -8.595 18.508 24.441 1.00 39.28 98 THR A O 1
ATOM 775 N N . SER A 1 99 ? -10.027 16.964 23.695 1.00 39.44 99 SER A N 1
ATOM 776 C CA . SER A 1 99 ? -10.003 17.286 22.256 1.00 39.44 99 SER A CA 1
ATOM 777 C C . SER A 1 99 ? -10.866 16.277 21.490 1.00 39.44 99 SER A C 1
ATOM 779 O O . SER A 1 99 ? -10.981 15.125 21.897 1.00 39.44 99 SER A O 1
ATOM 781 N N . GLY A 1 100 ? -11.545 16.723 20.436 1.00 47.00 100 GLY A N 1
ATOM 782 C CA . GLY A 1 100 ? -12.624 15.993 19.768 1.00 47.00 100 GLY A CA 1
ATOM 783 C C . GLY A 1 100 ? -12.241 14.611 19.217 1.00 47.00 100 GLY A C 1
ATOM 784 O O . GLY A 1 100 ? -11.210 14.453 18.580 1.00 47.00 100 GLY A O 1
ATOM 785 N N . VAL A 1 101 ? -13.170 13.663 19.397 1.00 53.03 101 VAL A N 1
ATOM 786 C CA . VAL A 1 101 ? -13.199 12.284 18.868 1.00 53.03 101 VAL A CA 1
ATOM 787 C C . VAL A 1 101 ? -12.195 11.331 19.528 1.00 53.03 101 VAL A C 1
ATOM 789 O O . VAL A 1 101 ? -11.087 11.122 19.051 1.00 53.03 101 VAL A O 1
ATOM 792 N N . PHE A 1 102 ? -12.628 10.676 20.610 1.00 63.03 102 PHE A N 1
ATOM 793 C CA . PHE A 1 102 ? -11.980 9.451 21.080 1.00 63.03 102 PHE A CA 1
ATOM 794 C C . PHE A 1 102 ? -12.298 8.342 20.064 1.00 63.03 102 PHE A C 1
ATOM 796 O O . PHE A 1 102 ? -13.429 7.860 19.996 1.00 63.03 102 PHE A O 1
ATOM 803 N N . GLU A 1 103 ? -11.337 8.011 19.205 1.00 76.25 103 GLU A N 1
ATOM 804 C CA . GLU A 1 103 ? -11.457 6.918 18.237 1.00 76.25 103 GLU A CA 1
ATOM 805 C C . GLU A 1 103 ? -11.308 5.575 18.973 1.00 76.25 103 GLU A C 1
ATOM 807 O O . GLU A 1 103 ? -10.450 5.433 19.845 1.00 76.25 103 GLU A O 1
ATOM 812 N N . SER A 1 104 ? -12.164 4.597 18.663 1.00 85.38 104 SER A N 1
ATOM 813 C CA . SER A 1 104 ? -12.100 3.262 19.278 1.00 85.38 104 SER A CA 1
ATOM 814 C C . SER A 1 104 ? -10.744 2.589 19.008 1.00 85.38 104 SER A C 1
ATOM 816 O O . SER A 1 104 ? -10.221 2.679 17.899 1.00 85.38 104 SER A O 1
ATOM 818 N N . ILE A 1 105 ? -10.215 1.839 19.985 1.00 88.81 105 ILE A N 1
ATOM 819 C CA . ILE A 1 105 ? -9.002 1.009 19.827 1.00 88.81 105 ILE A CA 1
ATOM 820 C C . ILE A 1 105 ? -9.143 0.061 18.628 1.00 88.81 105 ILE A C 1
ATOM 822 O O . ILE A 1 105 ? -8.214 -0.099 17.839 1.00 88.81 105 ILE A O 1
ATOM 826 N N . MET A 1 106 ? -10.325 -0.533 18.451 1.00 91.25 106 MET A N 1
ATOM 827 C CA . MET A 1 106 ? -10.605 -1.423 17.329 1.00 91.25 106 MET A CA 1
ATOM 828 C C . MET A 1 106 ? -10.512 -0.692 15.990 1.00 91.25 106 MET A C 1
ATOM 830 O O . MET A 1 106 ? -9.943 -1.211 15.032 1.00 91.25 106 MET A O 1
ATOM 834 N N . VAL A 1 107 ? -11.015 0.540 15.934 1.00 92.00 107 VAL A N 1
ATOM 835 C CA . VAL A 1 107 ? -10.906 1.389 14.745 1.00 92.00 107 VAL A CA 1
ATOM 836 C C . VAL A 1 107 ? -9.455 1.788 14.469 1.00 92.00 107 VAL A C 1
ATOM 838 O O . VAL A 1 107 ? -9.025 1.714 13.318 1.00 92.00 107 VAL A O 1
ATOM 841 N N . GLN A 1 108 ? -8.690 2.153 15.499 1.00 90.56 108 GLN A N 1
ATOM 842 C CA . GLN A 1 108 ? -7.274 2.502 15.363 1.00 90.56 108 GLN A CA 1
ATOM 843 C C . GLN A 1 108 ? -6.462 1.343 14.773 1.00 90.56 108 GLN A C 1
ATOM 845 O O . GLN A 1 108 ? -5.715 1.539 13.813 1.00 90.56 108 GLN A O 1
ATOM 850 N N . VAL A 1 109 ? -6.652 0.126 15.292 1.00 91.56 109 VAL A N 1
ATOM 851 C CA . VAL A 1 109 ? -5.965 -1.076 14.794 1.00 91.56 109 VAL A CA 1
ATOM 852 C C . VAL A 1 109 ? -6.370 -1.393 13.354 1.00 91.56 109 VAL A C 1
ATOM 854 O O . VAL A 1 109 ? -5.494 -1.620 12.524 1.00 91.56 109 VAL A O 1
ATOM 857 N N . LEU A 1 110 ? -7.665 -1.344 13.017 1.00 92.38 110 LEU A N 1
ATOM 858 C CA . LEU A 1 110 ? -8.130 -1.596 11.645 1.00 92.38 110 LEU A CA 1
ATOM 859 C C . LEU A 1 110 ? -7.583 -0.565 10.645 1.00 92.38 110 LEU A C 1
ATOM 861 O O . LEU A 1 110 ? -7.167 -0.934 9.547 1.00 92.38 110 LEU A O 1
ATOM 865 N N . ARG A 1 111 ? -7.533 0.716 11.030 1.00 92.00 111 ARG A N 1
ATOM 866 C CA . ARG A 1 111 ? -6.939 1.785 10.212 1.00 92.00 111 ARG A CA 1
ATOM 867 C C . ARG A 1 111 ? -5.446 1.532 9.989 1.00 92.00 111 ARG A C 1
ATOM 869 O O . ARG A 1 111 ? -4.955 1.697 8.874 1.00 92.00 111 ARG A O 1
ATOM 876 N N . HIS A 1 112 ? -4.728 1.108 11.028 1.00 90.75 112 HIS A N 1
ATOM 877 C CA . HIS A 1 112 ? -3.310 0.774 10.922 1.00 90.75 112 HIS A CA 1
ATOM 878 C C . HIS A 1 112 ? -3.063 -0.455 10.029 1.00 90.75 112 HIS A C 1
ATOM 880 O O . HIS A 1 112 ? -2.191 -0.416 9.163 1.00 90.75 112 HIS A O 1
ATOM 886 N N . GLU A 1 113 ? -3.867 -1.514 10.172 1.00 92.12 113 GLU A N 1
ATOM 887 C CA . GLU A 1 113 ? -3.820 -2.716 9.326 1.00 92.12 113 GLU A CA 1
ATOM 888 C C . GLU A 1 113 ? -4.034 -2.369 7.842 1.00 92.12 113 GLU A C 1
ATOM 890 O O . GLU A 1 113 ? -3.332 -2.869 6.962 1.00 92.12 113 GLU A O 1
ATOM 895 N N . GLU A 1 114 ? -4.987 -1.486 7.539 1.00 91.38 114 GLU A N 1
ATOM 896 C CA . GLU A 1 114 ? -5.242 -1.012 6.176 1.00 91.38 114 GLU A CA 1
ATOM 897 C C . GLU A 1 114 ? -4.080 -0.176 5.618 1.00 91.38 114 GLU A C 1
ATOM 899 O O . GLU A 1 114 ? -3.669 -0.381 4.476 1.00 91.38 114 GLU A O 1
ATOM 904 N N . GLN A 1 115 ? -3.484 0.703 6.430 1.00 91.50 115 GLN A N 1
ATOM 905 C CA . GLN A 1 115 ? -2.304 1.480 6.034 1.00 91.50 115 GLN A CA 1
ATOM 906 C C . GLN A 1 115 ? -1.090 0.595 5.731 1.00 91.50 115 GLN A C 1
ATOM 908 O O . GLN A 1 115 ? -0.371 0.852 4.763 1.00 91.50 115 GLN A O 1
ATOM 913 N N . LEU A 1 116 ? -0.857 -0.446 6.536 1.00 93.88 116 LEU A N 1
ATOM 914 C CA . LEU A 1 116 ? 0.222 -1.403 6.299 1.00 93.88 116 LEU A CA 1
ATOM 915 C C . LEU A 1 116 ? -0.002 -2.179 5.001 1.00 93.88 116 LEU A C 1
ATOM 917 O O . LEU A 1 116 ? 0.898 -2.215 4.164 1.00 93.88 116 LEU A O 1
ATOM 921 N N . ARG A 1 117 ? -1.216 -2.697 4.778 1.00 93.12 117 ARG A N 1
ATOM 922 C CA . ARG A 1 117 ? -1.561 -3.394 3.529 1.00 93.12 117 ARG A CA 1
ATOM 923 C C . ARG A 1 117 ? -1.391 -2.500 2.303 1.00 93.12 117 ARG A C 1
ATOM 925 O O . ARG A 1 117 ? -0.779 -2.921 1.329 1.00 93.12 117 ARG A O 1
ATOM 932 N N . ALA A 1 118 ? -1.846 -1.249 2.365 1.00 94.50 118 ALA A N 1
ATOM 933 C CA . ALA A 1 118 ? -1.673 -0.296 1.268 1.00 94.50 118 ALA A CA 1
ATOM 934 C C . ALA A 1 118 ? -0.188 -0.001 0.980 1.00 94.50 118 ALA A C 1
ATOM 936 O O . ALA A 1 118 ? 0.218 0.149 -0.174 1.00 94.50 118 ALA A O 1
ATOM 937 N N . LYS A 1 119 ? 0.646 0.069 2.025 1.00 96.25 119 LYS A N 1
ATOM 938 C CA . LYS A 1 119 ? 2.094 0.267 1.892 1.00 96.25 119 LYS A CA 1
ATOM 939 C C . LYS A 1 119 ? 2.786 -0.948 1.268 1.00 96.25 119 LYS A C 1
ATOM 941 O O . LYS A 1 119 ? 3.665 -0.770 0.426 1.00 96.25 119 LYS A O 1
ATOM 946 N N . GLU A 1 120 ? 2.407 -2.156 1.672 1.00 95.56 120 GLU A N 1
ATOM 947 C CA . GLU A 1 120 ? 2.923 -3.406 1.103 1.00 95.56 120 GLU A CA 1
ATOM 948 C C . GLU A 1 120 ? 2.511 -3.574 -0.361 1.00 95.56 120 GLU A C 1
ATOM 950 O O . GLU A 1 120 ? 3.362 -3.843 -1.206 1.00 95.56 120 GLU A O 1
ATOM 955 N N . GLU A 1 121 ? 1.244 -3.316 -0.685 1.00 95.62 121 GLU A N 1
ATOM 956 C CA . GLU A 1 121 ? 0.738 -3.366 -2.057 1.00 95.62 121 GLU A CA 1
ATOM 957 C C . GLU A 1 121 ? 1.455 -2.353 -2.957 1.00 95.62 121 GLU A C 1
ATOM 959 O O . GLU A 1 121 ? 1.865 -2.681 -4.071 1.00 95.62 121 GLU A O 1
ATOM 964 N N . LYS A 1 122 ? 1.680 -1.128 -2.464 1.00 96.56 122 LYS A N 1
ATOM 965 C CA . LYS A 1 122 ? 2.462 -0.126 -3.193 1.00 96.56 122 LYS A CA 1
ATOM 966 C C . LYS A 1 122 ? 3.889 -0.612 -3.464 1.00 96.56 122 LYS A C 1
ATOM 968 O O . LYS A 1 122 ? 4.365 -0.469 -4.587 1.00 96.56 122 LYS A O 1
ATOM 973 N N . ARG A 1 123 ? 4.549 -1.212 -2.468 1.00 96.81 123 ARG A N 1
ATOM 974 C CA . ARG A 1 123 ? 5.889 -1.799 -2.632 1.00 96.81 123 ARG A CA 1
ATOM 975 C C . ARG A 1 123 ? 5.911 -2.903 -3.685 1.00 96.81 123 ARG A C 1
ATOM 977 O O . ARG A 1 123 ? 6.854 -2.956 -4.466 1.00 96.81 123 ARG A O 1
ATOM 984 N N . LEU A 1 124 ? 4.905 -3.775 -3.691 1.00 96.56 124 LEU A N 1
ATOM 985 C CA . LEU A 1 124 ? 4.815 -4.862 -4.662 1.00 96.56 124 LEU A CA 1
ATOM 986 C C . LEU A 1 124 ? 4.660 -4.313 -6.084 1.00 96.56 124 LEU A C 1
ATOM 988 O O . LEU A 1 124 ? 5.426 -4.686 -6.962 1.00 96.56 124 LEU A O 1
ATOM 992 N N . ARG A 1 125 ? 3.756 -3.349 -6.288 1.00 96.44 125 ARG A N 1
ATOM 993 C CA . ARG A 1 125 ? 3.558 -2.707 -7.599 1.00 96.44 125 ARG A CA 1
ATOM 994 C C . ARG A 1 125 ? 4.806 -1.980 -8.099 1.00 96.44 125 ARG A C 1
ATOM 996 O O . ARG A 1 125 ? 5.103 -2.011 -9.288 1.00 96.44 125 ARG A O 1
ATOM 1003 N N . GLU A 1 126 ? 5.533 -1.305 -7.209 1.00 97.12 126 GLU A N 1
ATOM 1004 C CA . GLU A 1 126 ? 6.804 -0.656 -7.558 1.00 97.12 126 GLU A CA 1
ATOM 1005 C C . GLU A 1 126 ? 7.869 -1.682 -7.970 1.00 97.12 126 GLU A C 1
ATOM 1007 O O . GLU A 1 126 ? 8.598 -1.446 -8.933 1.00 97.12 126 GLU A O 1
ATOM 1012 N N . GLN A 1 127 ? 7.928 -2.827 -7.284 1.00 96.19 127 GLN A N 1
ATOM 1013 C CA . GLN A 1 127 ? 8.831 -3.923 -7.626 1.00 96.19 127 GLN A CA 1
ATOM 1014 C C . GLN A 1 127 ? 8.474 -4.554 -8.981 1.00 96.19 127 GLN A C 1
ATOM 1016 O O . GLN A 1 127 ? 9.348 -4.665 -9.833 1.00 96.19 127 GLN A O 1
ATOM 1021 N N . GLU A 1 128 ? 7.202 -4.886 -9.218 1.00 96.94 128 GLU A N 1
ATOM 1022 C CA . GLU A 1 128 ? 6.726 -5.430 -10.500 1.00 96.94 128 GLU A CA 1
ATOM 1023 C C . GLU A 1 128 ? 7.002 -4.467 -11.658 1.00 96.94 128 GLU A C 1
ATOM 1025 O O . GLU A 1 128 ? 7.455 -4.875 -12.727 1.00 96.94 128 GLU A O 1
ATOM 1030 N N . ARG A 1 129 ? 6.785 -3.163 -11.441 1.00 97.38 129 ARG A N 1
ATOM 1031 C CA . ARG A 1 129 ? 7.107 -2.140 -12.437 1.00 97.38 129 ARG A CA 1
ATOM 1032 C C . ARG A 1 129 ? 8.603 -2.116 -12.749 1.00 97.38 129 ARG A C 1
ATOM 1034 O O . ARG A 1 129 ? 8.969 -2.041 -13.917 1.00 97.38 129 ARG A O 1
ATOM 1041 N N . LYS A 1 130 ? 9.459 -2.179 -11.727 1.00 97.75 130 LYS A N 1
ATOM 1042 C CA . LYS A 1 130 ? 10.914 -2.200 -11.909 1.00 97.75 130 LYS A CA 1
ATOM 1043 C C . LYS A 1 130 ? 11.367 -3.447 -12.674 1.00 97.75 130 LYS A C 1
ATOM 1045 O O . LYS A 1 130 ? 12.199 -3.337 -13.565 1.00 97.75 130 LYS A O 1
ATOM 1050 N N . GLU A 1 131 ? 10.810 -4.611 -12.350 1.00 97.38 131 GLU A N 1
ATOM 1051 C CA . GLU A 1 131 ? 11.102 -5.866 -13.053 1.00 97.38 131 GLU A CA 1
ATOM 1052 C C . GLU A 1 131 ? 10.642 -5.820 -14.516 1.00 97.38 131 GLU A C 1
ATOM 1054 O O . GLU A 1 131 ? 11.367 -6.273 -15.399 1.00 97.38 131 GLU A O 1
ATOM 1059 N N . ALA A 1 132 ? 9.483 -5.218 -14.797 1.00 96.94 132 ALA A N 1
ATOM 1060 C CA . ALA A 1 132 ? 9.009 -5.008 -16.163 1.00 96.94 132 ALA A CA 1
ATOM 1061 C C . ALA A 1 132 ? 9.914 -4.045 -16.955 1.00 96.94 132 ALA A C 1
ATOM 1063 O O . ALA A 1 132 ? 10.208 -4.299 -18.123 1.00 96.94 132 ALA A O 1
ATOM 1064 N N . GLU A 1 133 ? 10.385 -2.964 -16.324 1.00 96.75 133 GLU A N 1
ATOM 1065 C CA . GLU A 1 133 ? 11.345 -2.028 -16.924 1.00 96.75 133 GLU A CA 1
ATOM 1066 C C . GLU A 1 133 ? 12.691 -2.716 -17.215 1.00 96.75 133 GLU A C 1
ATOM 1068 O O . GLU A 1 133 ? 13.226 -2.572 -18.313 1.00 96.75 133 GLU A O 1
ATOM 1073 N N . GLU A 1 134 ? 13.209 -3.525 -16.286 1.00 96.94 134 GLU A N 1
ATOM 1074 C CA . GLU A 1 134 ? 14.446 -4.295 -16.478 1.00 96.94 134 GLU A CA 1
ATOM 1075 C C . GLU A 1 134 ? 14.304 -5.351 -17.586 1.00 96.94 134 GLU A C 1
ATOM 1077 O O . GLU A 1 134 ? 15.192 -5.493 -18.427 1.00 96.94 134 GLU A O 1
ATOM 1082 N N . ALA A 1 135 ? 13.170 -6.055 -17.642 1.00 97.25 135 ALA A N 1
ATOM 1083 C CA . ALA A 1 135 ? 12.889 -7.022 -18.700 1.00 97.25 135 ALA A CA 1
ATOM 1084 C C . ALA A 1 135 ? 12.804 -6.353 -20.080 1.00 97.25 135 ALA A C 1
ATOM 1086 O O . ALA A 1 135 ? 13.381 -6.862 -21.040 1.00 97.25 135 ALA A O 1
ATOM 1087 N N . SER A 1 136 ? 12.144 -5.194 -20.173 1.00 94.50 136 SER A N 1
ATOM 1088 C CA . SER A 1 136 ? 12.072 -4.415 -21.413 1.00 94.50 136 SER A CA 1
ATOM 1089 C C . SER A 1 136 ? 13.448 -3.911 -21.847 1.00 94.50 136 SER A C 1
ATOM 1091 O O . SER A 1 136 ? 13.795 -4.020 -23.022 1.00 94.50 136 SER A O 1
ATOM 1093 N N . GLN A 1 137 ? 14.257 -3.411 -20.911 1.00 95.00 137 GLN A N 1
ATOM 1094 C CA . GLN A 1 137 ? 15.619 -2.969 -21.200 1.00 95.00 137 GLN A CA 1
ATOM 1095 C C . GLN A 1 137 ? 16.476 -4.128 -21.720 1.00 95.00 137 GLN A C 1
ATOM 1097 O O . GLN A 1 137 ? 17.154 -3.996 -22.738 1.00 95.00 137 GLN A O 1
ATOM 1102 N N . LYS A 1 138 ? 16.386 -5.295 -21.077 1.00 96.75 138 LYS A N 1
ATOM 1103 C CA . LYS A 1 138 ? 17.092 -6.499 -21.514 1.00 96.75 138 LYS A CA 1
ATOM 1104 C C . LYS A 1 138 ? 16.637 -6.966 -22.897 1.00 96.75 138 LYS A C 1
ATOM 1106 O O . LYS A 1 138 ? 17.466 -7.384 -23.699 1.00 96.75 138 LYS A O 1
ATOM 1111 N N . GLU A 1 139 ? 15.345 -6.874 -23.206 1.00 95.50 139 GLU A N 1
ATOM 1112 C CA . GLU A 1 139 ? 14.825 -7.196 -24.538 1.00 95.50 139 GLU A CA 1
ATOM 1113 C C . GLU A 1 139 ? 15.419 -6.276 -25.615 1.00 95.50 139 GLU A C 1
ATOM 1115 O O . GLU A 1 139 ? 15.839 -6.762 -26.669 1.00 95.5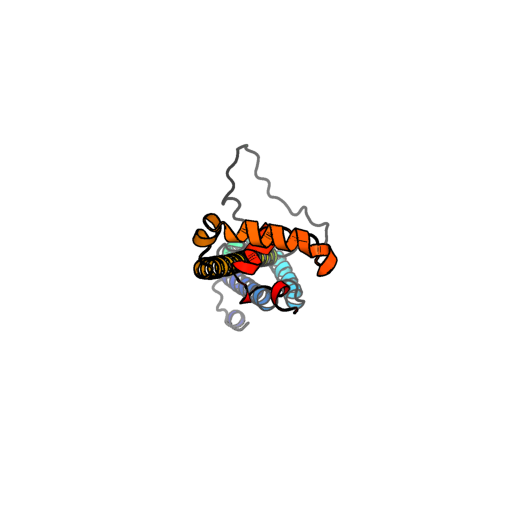0 139 GLU A O 1
ATOM 1120 N N . ILE A 1 140 ? 15.512 -4.970 -25.335 1.00 89.00 140 ILE A N 1
ATOM 1121 C CA . ILE A 1 140 ? 16.141 -3.988 -26.229 1.00 89.00 140 ILE A CA 1
ATOM 1122 C C . ILE A 1 140 ? 17.625 -4.311 -26.420 1.00 89.00 140 ILE A C 1
ATOM 1124 O O . ILE A 1 140 ? 18.092 -4.365 -27.556 1.00 89.00 140 ILE A O 1
ATOM 1128 N N . GLU A 1 141 ? 18.358 -4.588 -25.342 1.00 91.06 141 GLU A N 1
ATOM 1129 C CA . GLU A 1 141 ? 19.780 -4.955 -25.401 1.00 91.06 141 GLU A CA 1
ATOM 1130 C C . GLU A 1 141 ? 20.008 -6.252 -26.190 1.00 91.06 141 GLU A C 1
ATOM 1132 O O . GLU A 1 141 ? 20.923 -6.356 -27.011 1.00 91.06 141 GLU A O 1
ATOM 1137 N N . GLU A 1 142 ? 19.159 -7.259 -25.989 1.00 94.81 142 GLU A N 1
ATOM 1138 C CA . GLU A 1 142 ? 19.212 -8.511 -26.739 1.00 94.81 142 GLU A CA 1
ATOM 1139 C C . GLU A 1 142 ? 18.842 -8.317 -28.211 1.00 94.81 142 GLU A C 1
ATOM 1141 O O . GLU A 1 142 ? 19.393 -8.995 -29.086 1.00 94.81 142 GLU A O 1
ATOM 1146 N N . TRP A 1 143 ? 17.898 -7.426 -28.511 1.00 89.44 143 TRP A N 1
ATOM 1147 C CA . TRP A 1 143 ? 17.569 -7.036 -29.877 1.00 89.44 143 TRP A CA 1
ATOM 1148 C C . TRP A 1 143 ? 18.742 -6.309 -30.544 1.00 89.44 143 TRP A C 1
ATOM 1150 O O . TRP A 1 143 ? 19.146 -6.709 -31.636 1.00 89.44 143 TRP A O 1
ATOM 1160 N N . GLU A 1 144 ? 19.361 -5.336 -29.872 1.00 84.94 144 GLU A N 1
ATOM 1161 C CA . GLU A 1 144 ? 20.530 -4.606 -30.373 1.00 84.94 144 GLU A CA 1
ATOM 1162 C C . GLU A 1 144 ? 21.709 -5.552 -30.616 1.00 84.94 144 GLU A C 1
ATOM 1164 O O . GLU A 1 144 ? 22.326 -5.529 -31.681 1.00 84.94 144 GLU A O 1
ATOM 1169 N N . LYS A 1 145 ? 21.986 -6.466 -29.682 1.00 84.88 145 LYS A N 1
ATOM 1170 C CA . LYS A 1 145 ? 23.044 -7.467 -29.846 1.00 84.88 145 LYS A CA 1
ATOM 1171 C C . LYS A 1 145 ? 22.790 -8.379 -31.047 1.00 84.88 145 LYS A C 1
ATOM 1173 O O . LYS A 1 145 ? 23.722 -8.676 -31.797 1.00 84.88 145 LYS A O 1
ATOM 1178 N N . ARG A 1 146 ? 21.545 -8.830 -31.246 1.00 84.50 146 ARG A N 1
ATOM 1179 C CA . ARG A 1 146 ? 21.148 -9.631 -32.420 1.00 84.50 146 ARG A CA 1
ATOM 1180 C C . ARG A 1 146 ? 21.274 -8.837 -33.716 1.00 84.50 146 ARG A C 1
ATOM 1182 O O . ARG A 1 146 ? 21.652 -9.406 -34.738 1.00 84.50 146 ARG A O 1
ATOM 1189 N N . LEU A 1 147 ? 20.960 -7.548 -33.679 1.00 80.56 147 LEU A N 1
ATOM 1190 C CA . LEU A 1 147 ? 21.080 -6.649 -34.817 1.00 80.56 147 LEU A CA 1
ATOM 1191 C C . LEU A 1 147 ? 22.555 -6.435 -35.194 1.00 80.56 147 LEU A C 1
ATOM 1193 O O . LEU A 1 147 ? 22.941 -6.687 -36.331 1.00 80.56 147 LEU A O 1
ATOM 1197 N N . LEU A 1 148 ? 23.410 -6.098 -34.227 1.00 76.38 148 LEU A N 1
ATOM 1198 C CA . LEU A 1 148 ? 24.854 -5.935 -34.432 1.00 76.38 148 LEU A CA 1
ATOM 1199 C C . LEU A 1 148 ? 25.537 -7.225 -34.903 1.00 76.38 148 LEU A C 1
ATOM 1201 O O . LEU A 1 148 ? 26.453 -7.173 -35.723 1.00 76.38 148 LEU A O 1
ATOM 1205 N N . ALA A 1 149 ? 25.091 -8.391 -34.427 1.00 81.94 149 ALA A N 1
ATOM 1206 C CA . ALA A 1 149 ? 25.620 -9.677 -34.879 1.00 81.94 149 ALA A CA 1
ATOM 1207 C C . ALA A 1 149 ? 25.368 -9.934 -36.376 1.00 81.94 149 ALA A C 1
ATOM 1209 O O . ALA A 1 149 ? 26.199 -10.567 -37.027 1.00 81.94 149 ALA A O 1
ATOM 1210 N N . GLN A 1 150 ? 24.262 -9.428 -36.933 1.00 76.88 150 GLN A N 1
ATOM 1211 C CA . GLN A 1 150 ? 23.984 -9.509 -38.373 1.00 76.88 150 GLN A CA 1
ATOM 1212 C C . GLN A 1 150 ? 24.884 -8.579 -39.193 1.00 76.88 150 GLN A C 1
ATOM 1214 O O . GLN A 1 150 ? 25.135 -8.846 -40.363 1.00 76.88 150 GLN A O 1
ATOM 1219 N N . ALA A 1 151 ? 25.386 -7.508 -38.582 1.00 68.19 151 ALA A N 1
ATOM 1220 C CA . ALA A 1 151 ? 26.061 -6.424 -39.278 1.00 68.19 151 ALA A CA 1
ATOM 1221 C C . ALA A 1 151 ? 27.540 -6.714 -39.630 1.00 68.19 151 ALA A C 1
ATOM 1223 O O . ALA A 1 151 ? 28.178 -5.917 -40.300 1.00 68.19 151 ALA A O 1
ATOM 1224 N N . ALA A 1 152 ? 28.110 -7.850 -39.203 1.00 68.44 152 ALA A N 1
ATOM 1225 C CA . ALA A 1 152 ? 29.512 -8.239 -39.451 1.00 68.44 152 ALA A CA 1
ATOM 1226 C C . ALA A 1 152 ? 30.581 -7.128 -39.200 1.00 68.44 152 ALA A C 1
ATOM 1228 O O . ALA A 1 152 ? 31.494 -6.951 -40.013 1.00 68.44 152 ALA A O 1
ATOM 1229 N N . PRO A 1 153 ? 30.554 -6.418 -38.051 1.00 65.25 153 PRO A N 1
ATOM 1230 C CA . PRO A 1 153 ? 31.368 -5.214 -37.799 1.00 65.25 153 PRO A CA 1
ATOM 1231 C C . PRO A 1 153 ? 32.887 -5.420 -37.868 1.00 65.25 153 PRO A C 1
ATOM 1233 O O . PRO A 1 153 ? 33.614 -4.522 -38.286 1.00 65.25 153 PRO A O 1
ATOM 1236 N N . LYS A 1 154 ? 33.381 -6.623 -37.552 1.00 61.56 154 LYS A N 1
ATOM 1237 C CA . LYS A 1 154 ? 34.817 -6.955 -37.618 1.00 61.56 154 LYS A CA 1
ATOM 1238 C C . LYS A 1 154 ? 35.421 -6.852 -39.023 1.00 61.56 154 LYS A C 1
ATOM 1240 O O . LYS A 1 154 ? 36.633 -6.746 -39.140 1.00 61.56 154 LYS A O 1
ATOM 1245 N N . CYS A 1 155 ? 34.609 -6.905 -40.080 1.00 63.38 155 CYS A N 1
ATOM 1246 C CA . CYS A 1 155 ? 35.108 -6.776 -41.449 1.00 63.38 155 CYS A CA 1
ATOM 1247 C C . CYS A 1 155 ? 35.493 -5.323 -41.784 1.00 63.38 155 CYS A C 1
ATOM 1249 O O . CYS A 1 155 ? 36.392 -5.100 -42.591 1.00 63.38 155 CYS A O 1
ATOM 1251 N N . MET A 1 156 ? 34.836 -4.337 -41.159 1.00 66.50 156 MET A N 1
ATOM 1252 C CA . MET A 1 156 ? 35.032 -2.913 -41.458 1.00 66.50 156 MET A CA 1
ATOM 1253 C C . MET A 1 156 ? 36.312 -2.335 -40.861 1.00 66.50 156 MET A C 1
ATOM 1255 O O . MET A 1 156 ? 36.980 -1.557 -41.533 1.00 66.50 156 MET A O 1
ATOM 1259 N N . GLU A 1 157 ? 36.708 -2.767 -39.659 1.00 67.50 157 GLU A N 1
ATOM 1260 C CA . GLU A 1 157 ? 37.964 -2.332 -39.019 1.00 67.50 157 GLU A CA 1
ATOM 1261 C C . GLU A 1 157 ? 39.202 -2.638 -39.880 1.00 67.50 157 GLU A C 1
ATOM 1263 O O . GLU A 1 157 ? 40.230 -1.973 -39.770 1.00 67.50 157 GLU A O 1
ATOM 1268 N N . THR A 1 158 ? 39.101 -3.639 -40.758 1.00 69.38 158 THR A N 1
ATOM 1269 C CA . THR A 1 158 ? 40.173 -4.059 -41.665 1.00 69.38 158 THR A CA 1
ATOM 1270 C C . THR A 1 158 ? 40.013 -3.559 -43.104 1.00 69.38 158 THR A C 1
ATOM 1272 O O . THR A 1 158 ? 40.886 -3.841 -43.920 1.00 69.38 158 THR A O 1
ATOM 1275 N N . MET A 1 159 ? 38.928 -2.848 -43.438 1.00 76.56 159 MET A N 1
ATOM 1276 C CA . MET A 1 159 ? 38.644 -2.385 -44.803 1.00 76.56 159 MET A CA 1
ATOM 1277 C C . MET A 1 159 ? 39.172 -0.966 -45.045 1.00 76.56 159 MET A C 1
ATOM 1279 O O . MET A 1 159 ? 38.665 0.019 -44.508 1.00 76.56 159 MET A O 1
ATOM 1283 N N . TRP A 1 160 ? 40.170 -0.850 -45.921 1.00 81.50 160 TRP A N 1
ATOM 1284 C CA . TRP A 1 160 ? 40.752 0.430 -46.353 1.00 81.50 160 TRP A CA 1
ATOM 1285 C C . TRP A 1 160 ? 39.806 1.230 -47.261 1.00 81.50 160 TRP A C 1
ATOM 1287 O O . TRP A 1 160 ? 39.989 2.431 -47.468 1.00 81.50 160 TRP A O 1
ATOM 1297 N N . GLU A 1 161 ? 38.779 0.568 -47.787 1.00 83.62 161 GLU A N 1
ATOM 1298 C CA . GLU A 1 161 ? 37.744 1.133 -48.640 1.00 83.62 161 GLU A CA 1
ATOM 1299 C C . GLU A 1 161 ? 36.898 2.168 -47.891 1.00 83.62 161 GLU A C 1
ATOM 1301 O O . GLU A 1 161 ? 36.472 3.148 -48.493 1.00 83.62 161 GLU A O 1
ATOM 1306 N N . ILE A 1 162 ? 36.696 2.016 -46.579 1.00 81.62 162 ILE A N 1
ATOM 1307 C CA . ILE A 1 162 ? 35.859 2.933 -45.790 1.00 81.62 162 ILE A CA 1
ATOM 1308 C C . ILE A 1 162 ? 36.507 4.314 -45.636 1.00 81.62 162 ILE A C 1
ATOM 1310 O O . ILE A 1 162 ? 35.856 5.305 -45.981 1.00 81.62 162 ILE A O 1
ATOM 1314 N N . PRO A 1 163 ? 37.783 4.431 -45.214 1.00 85.06 163 PRO A N 1
ATOM 1315 C CA . PRO A 1 163 ? 38.496 5.704 -45.260 1.00 85.06 163 PRO A CA 1
ATOM 1316 C C . PRO A 1 163 ? 38.519 6.335 -46.658 1.00 85.06 163 PRO A C 1
ATOM 1318 O O . PRO A 1 163 ? 38.383 7.552 -46.780 1.00 85.06 163 PRO A O 1
ATOM 1321 N N . ALA A 1 164 ? 38.651 5.524 -47.715 1.00 88.19 164 ALA A N 1
ATOM 1322 C CA . ALA A 1 164 ? 38.656 6.012 -49.093 1.00 88.19 164 ALA A CA 1
ATOM 1323 C C . ALA A 1 164 ? 37.285 6.569 -49.523 1.00 88.19 164 ALA A C 1
ATOM 1325 O O . ALA A 1 164 ? 37.222 7.655 -50.102 1.00 88.19 164 ALA A O 1
ATOM 1326 N N . ILE A 1 165 ? 36.190 5.873 -49.192 1.00 87.44 165 ILE A N 1
ATOM 1327 C CA . ILE A 1 165 ? 34.812 6.332 -49.424 1.00 87.44 165 ILE A CA 1
ATOM 1328 C C . ILE A 1 165 ? 34.548 7.618 -48.637 1.00 87.44 165 ILE A C 1
ATOM 1330 O O . ILE A 1 165 ? 34.070 8.594 -49.210 1.00 87.44 165 ILE A O 1
ATOM 1334 N N . GLY A 1 166 ? 34.902 7.658 -47.349 1.00 88.12 166 GLY A N 1
ATOM 1335 C CA . GLY A 1 166 ? 34.717 8.851 -46.522 1.00 88.12 166 GLY A CA 1
ATOM 1336 C C . GLY A 1 166 ? 35.499 10.055 -47.045 1.00 88.12 166 GLY A C 1
ATOM 1337 O O . GLY A 1 166 ? 34.942 11.143 -47.165 1.00 88.12 166 GLY A O 1
ATOM 1338 N N . HIS A 1 167 ? 36.754 9.860 -47.460 1.00 90.12 167 HIS A N 1
ATOM 1339 C CA . HIS A 1 167 ? 37.552 10.922 -48.072 1.00 90.12 167 HIS A CA 1
ATOM 1340 C C . HIS A 1 167 ? 36.940 11.435 -49.383 1.00 90.12 167 HIS A C 1
ATOM 1342 O O . HIS A 1 167 ? 36.847 12.646 -49.586 1.00 90.12 167 HIS A O 1
ATOM 1348 N N . PHE A 1 168 ? 36.479 10.531 -50.254 1.00 91.38 168 PHE A N 1
ATOM 1349 C CA . PHE A 1 168 ? 35.796 10.904 -51.492 1.00 91.38 168 PHE A CA 1
ATOM 1350 C C . PHE A 1 168 ? 34.537 11.737 -51.222 1.00 91.38 168 PHE A C 1
ATOM 1352 O O . PHE A 1 168 ? 34.346 12.779 -51.850 1.00 91.38 168 PHE A O 1
ATOM 1359 N N . LEU A 1 169 ? 33.702 11.321 -50.267 1.00 88.69 169 LEU A N 1
ATOM 1360 C CA . LEU A 1 169 ? 32.480 12.047 -49.930 1.00 88.69 169 LEU A CA 1
ATOM 1361 C C . LEU A 1 169 ? 32.778 13.441 -49.352 1.00 88.69 169 LEU A C 1
ATOM 1363 O O . LEU A 1 169 ? 32.075 14.389 -49.698 1.00 88.69 169 LEU A O 1
ATOM 1367 N N . CYS A 1 170 ? 33.851 13.606 -48.565 1.00 89.75 170 CYS A N 1
ATOM 1368 C CA . CYS A 1 170 ? 34.299 14.926 -48.102 1.00 89.75 170 CYS A CA 1
ATOM 1369 C C . CYS A 1 170 ? 34.687 15.846 -49.272 1.00 89.75 170 CYS A C 1
ATOM 1371 O O . CYS A 1 170 ? 34.341 17.026 -49.276 1.00 89.75 170 CYS A O 1
ATOM 1373 N N . LEU A 1 171 ? 35.375 15.319 -50.291 1.00 91.94 171 LEU A N 1
ATOM 1374 C CA . LEU A 1 171 ? 35.726 16.091 -51.491 1.00 91.94 171 LEU A CA 1
ATOM 1375 C C . LEU A 1 171 ? 34.492 16.449 -52.332 1.00 91.94 171 LEU A C 1
ATOM 1377 O O . LEU A 1 171 ? 34.429 17.530 -52.916 1.00 91.94 171 LEU A O 1
ATOM 1381 N N . ALA A 1 172 ? 33.501 15.558 -52.385 1.00 89.62 172 ALA A N 1
ATOM 1382 C CA . ALA A 1 172 ? 32.267 15.752 -53.141 1.00 89.62 172 ALA A CA 1
ATOM 1383 C C . ALA A 1 172 ? 31.193 16.559 -52.383 1.00 89.62 172 ALA A C 1
ATOM 1385 O O . ALA A 1 172 ? 30.145 16.859 -52.958 1.00 89.62 172 ALA A O 1
ATOM 1386 N N . GLN A 1 173 ? 31.445 16.944 -51.127 1.00 89.38 173 GLN A N 1
ATOM 1387 C CA . GLN A 1 173 ? 30.445 17.514 -50.219 1.00 89.38 173 GLN A CA 1
ATOM 1388 C C . GLN A 1 173 ? 29.751 18.759 -50.793 1.00 89.38 173 GLN A C 1
ATOM 1390 O O . GLN A 1 173 ? 28.528 18.867 -50.735 1.00 89.38 173 GLN A O 1
ATOM 1395 N N . GLN A 1 174 ? 30.510 19.672 -51.408 1.00 85.75 174 GLN A N 1
ATOM 1396 C CA . GLN A 1 174 ? 29.954 20.896 -52.000 1.00 85.75 174 GLN A CA 1
ATOM 1397 C C . GLN A 1 174 ? 29.158 20.639 -53.284 1.00 85.75 174 GLN A C 1
ATOM 1399 O O . GLN A 1 174 ? 28.182 21.333 -53.553 1.00 85.75 174 GLN A O 1
ATOM 1404 N N . ILE A 1 175 ? 29.569 19.649 -54.078 1.00 91.81 175 ILE A N 1
ATOM 1405 C CA . ILE A 1 175 ? 28.947 19.341 -55.374 1.00 91.81 175 ILE A CA 1
ATOM 1406 C C . ILE A 1 175 ? 27.637 18.577 -55.163 1.00 91.81 175 ILE A C 1
ATOM 1408 O O . ILE A 1 175 ? 26.655 18.827 -55.854 1.00 91.81 175 ILE A O 1
ATOM 1412 N N . LEU A 1 176 ? 27.623 17.662 -54.192 1.00 84.50 176 LEU A N 1
ATOM 1413 C CA . LEU A 1 176 ? 26.469 16.831 -53.848 1.00 84.50 176 LEU A CA 1
ATOM 1414 C C . LEU A 1 176 ? 25.565 17.465 -52.779 1.00 84.50 176 LEU A C 1
ATOM 1416 O O . LEU A 1 176 ? 24.555 16.872 -52.412 1.00 84.50 176 LEU A O 1
ATOM 1420 N N . ASN A 1 177 ? 25.914 18.663 -52.292 1.00 86.56 177 ASN A N 1
ATOM 1421 C CA . ASN A 1 177 ? 25.205 19.375 -51.227 1.00 86.56 177 ASN A CA 1
ATOM 1422 C C . ASN A 1 177 ? 25.005 18.511 -49.962 1.00 86.56 177 ASN A C 1
ATOM 1424 O O . ASN A 1 177 ? 23.913 18.452 -49.394 1.00 86.56 177 ASN A O 1
ATOM 1428 N N . LEU A 1 178 ? 26.059 17.796 -49.556 1.00 82.19 178 LEU A N 1
ATOM 1429 C CA . LEU A 1 178 ? 26.036 16.900 -48.400 1.00 82.19 178 LEU A CA 1
ATOM 1430 C C . LEU A 1 178 ? 26.297 17.672 -47.091 1.00 82.19 178 LEU A C 1
ATOM 1432 O O . LEU A 1 178 ? 27.076 18.634 -47.082 1.00 82.19 178 LEU A O 1
ATOM 1436 N N . PRO A 1 179 ? 25.690 17.246 -45.967 1.00 83.56 179 PRO A N 1
ATOM 1437 C CA . PRO A 1 179 ? 26.042 17.760 -44.646 1.00 83.56 179 PRO A CA 1
ATOM 1438 C C . PRO A 1 179 ? 27.480 17.372 -44.266 1.00 83.56 179 PRO A C 1
ATOM 1440 O O . PRO A 1 179 ? 28.125 16.569 -44.943 1.00 83.56 179 PRO A O 1
ATOM 1443 N N . GLU A 1 180 ? 27.991 17.957 -43.181 1.00 86.44 180 GLU A N 1
ATOM 1444 C CA . GLU A 1 180 ? 29.285 17.561 -42.620 1.00 86.44 180 GLU A CA 1
ATOM 1445 C C . GLU A 1 180 ? 29.295 16.061 -42.303 1.00 86.44 180 GLU A C 1
ATOM 1447 O O . GLU A 1 180 ? 28.377 15.536 -41.672 1.00 86.44 180 GLU A O 1
ATOM 1452 N N . ILE A 1 181 ? 30.326 15.366 -42.780 1.00 83.06 181 ILE A N 1
ATOM 1453 C CA . ILE A 1 181 ? 30.394 13.909 -42.711 1.00 83.06 181 ILE A CA 1
ATOM 1454 C C . ILE A 1 181 ? 31.078 13.493 -41.417 1.00 83.06 181 ILE A C 1
ATOM 1456 O O . ILE A 1 181 ? 32.285 13.669 -41.241 1.00 83.06 181 ILE A O 1
ATOM 1460 N N . VAL A 1 182 ? 30.311 12.859 -40.537 1.00 85.50 182 VAL A N 1
ATOM 1461 C CA . VAL A 1 182 ? 30.836 12.204 -39.342 1.00 85.50 182 VAL A CA 1
ATOM 1462 C C . VAL A 1 182 ? 31.176 10.756 -39.696 1.00 85.50 182 VAL A C 1
ATOM 1464 O O . VAL A 1 182 ? 30.289 9.957 -39.991 1.00 85.50 182 VAL A O 1
ATOM 1467 N N . PHE A 1 183 ? 32.462 10.393 -39.655 1.00 80.38 183 PHE A N 1
ATOM 1468 C CA . PHE A 1 183 ? 32.933 9.053 -40.050 1.00 80.38 183 PHE A CA 1
ATOM 1469 C C . PHE A 1 183 ? 32.232 7.913 -39.297 1.00 80.38 183 PHE A C 1
ATOM 1471 O O . PHE A 1 183 ? 31.870 6.915 -39.911 1.00 80.38 183 PHE A O 1
ATOM 1478 N N . TYR A 1 184 ? 31.946 8.092 -38.005 1.00 76.94 184 TYR A N 1
ATOM 1479 C CA . TYR A 1 184 ? 31.181 7.118 -37.219 1.00 76.94 184 TYR A CA 1
ATOM 1480 C C . TYR A 1 184 ? 29.757 6.891 -37.764 1.00 76.94 184 TYR A C 1
ATOM 1482 O O . TYR A 1 184 ? 29.260 5.766 -37.774 1.00 76.94 184 TYR A O 1
ATOM 1490 N N . GLU A 1 185 ? 29.086 7.939 -38.248 1.00 78.56 185 GLU A N 1
ATOM 1491 C CA . GLU A 1 185 ? 27.755 7.809 -38.850 1.00 78.56 185 GLU A CA 1
ATOM 1492 C C . GLU A 1 185 ? 27.827 7.159 -40.231 1.00 78.56 185 GLU A C 1
ATOM 1494 O O . GLU A 1 185 ? 27.006 6.294 -40.538 1.00 78.56 185 GLU A O 1
ATOM 1499 N N . LEU A 1 186 ? 28.833 7.513 -41.037 1.00 80.19 186 LEU A N 1
ATOM 1500 C CA . LEU A 1 186 ? 29.098 6.883 -42.332 1.00 80.19 186 LEU A CA 1
ATOM 1501 C C . LEU A 1 186 ? 29.348 5.377 -42.180 1.00 80.19 186 LEU A C 1
ATOM 1503 O O . LEU A 1 186 ? 28.755 4.574 -42.900 1.00 80.19 186 LEU A O 1
ATOM 1507 N N . GLU A 1 187 ? 30.175 4.988 -41.213 1.00 80.06 187 GLU A N 1
ATOM 1508 C CA . GLU A 1 187 ? 30.429 3.587 -40.890 1.00 80.06 187 GLU A CA 1
ATOM 1509 C C . GLU A 1 187 ? 29.130 2.865 -40.518 1.00 80.06 187 GLU A C 1
ATOM 1511 O O . GLU A 1 187 ? 28.812 1.822 -41.086 1.00 80.06 187 GLU A O 1
ATOM 1516 N N . ARG A 1 188 ? 28.304 3.456 -39.649 1.00 75.31 188 ARG A N 1
ATOM 1517 C CA . ARG A 1 188 ? 26.990 2.890 -39.305 1.00 75.31 188 ARG A CA 1
ATOM 1518 C C . ARG A 1 188 ? 26.058 2.753 -40.514 1.00 75.31 188 ARG A C 1
ATOM 1520 O O . ARG A 1 188 ? 25.343 1.755 -40.596 1.00 75.31 188 ARG A O 1
ATOM 1527 N N . CYS A 1 189 ? 26.058 3.718 -41.441 1.00 76.06 189 CYS A N 1
ATOM 1528 C CA . CYS A 1 189 ? 25.273 3.659 -42.682 1.00 76.06 189 CYS A CA 1
ATOM 1529 C C . CYS A 1 189 ? 25.672 2.464 -43.553 1.00 76.06 189 CYS A C 1
ATOM 1531 O O . CYS A 1 189 ? 24.806 1.761 -44.063 1.00 76.06 189 CYS A O 1
ATOM 1533 N N . LEU A 1 190 ? 26.976 2.241 -43.722 1.00 76.75 190 LEU A N 1
ATOM 1534 C CA . LEU A 1 190 ? 27.506 1.157 -44.550 1.00 76.75 190 LEU A CA 1
ATOM 1535 C C . LEU A 1 190 ? 27.337 -0.213 -43.883 1.00 76.75 190 LEU A C 1
ATOM 1537 O O . LEU A 1 190 ? 27.122 -1.208 -44.570 1.00 76.75 190 LEU A O 1
ATOM 1541 N N . LEU A 1 191 ? 27.396 -0.253 -42.550 1.00 74.50 191 LEU A N 1
ATOM 1542 C CA . LEU A 1 191 ? 27.262 -1.467 -41.750 1.00 74.50 191 LEU A CA 1
ATOM 1543 C C . LEU A 1 191 ? 25.822 -2.011 -41.748 1.00 74.50 191 LEU A C 1
ATOM 1545 O O . LEU A 1 191 ? 25.611 -3.222 -41.744 1.00 74.50 191 LEU A O 1
ATOM 1549 N N . MET A 1 192 ? 24.822 -1.123 -41.744 1.00 71.50 192 MET A N 1
ATOM 1550 C CA . MET A 1 192 ? 23.401 -1.494 -41.768 1.00 71.50 192 MET A CA 1
ATOM 1551 C C . MET A 1 192 ? 22.583 -0.575 -42.689 1.00 71.50 192 MET A C 1
ATOM 1553 O O . MET A 1 192 ? 21.793 0.244 -42.206 1.00 71.50 192 MET A O 1
ATOM 1557 N N . PRO A 1 193 ? 22.723 -0.722 -44.019 1.00 65.38 193 PRO A N 1
ATOM 1558 C CA . PRO A 1 193 ? 22.104 0.179 -44.992 1.00 65.38 193 PRO A CA 1
ATOM 1559 C C . PRO A 1 193 ? 20.569 0.146 -44.955 1.00 65.38 193 PRO A C 1
ATOM 1561 O O . PRO A 1 193 ? 19.926 1.174 -45.141 1.00 65.38 193 PRO A O 1
ATOM 1564 N N . GLN A 1 194 ? 19.965 -0.997 -44.617 1.00 61.84 194 GLN A N 1
ATOM 1565 C CA . GLN A 1 194 ? 18.514 -1.143 -44.438 1.00 61.84 194 GLN A CA 1
ATOM 1566 C C . GLN A 1 194 ? 17.950 -0.452 -43.182 1.00 61.84 194 GLN A C 1
ATOM 1568 O O . GLN A 1 194 ? 16.735 -0.325 -43.049 1.00 61.84 194 GLN A O 1
ATOM 1573 N N . CYS A 1 195 ? 18.806 -0.024 -42.250 1.00 58.25 195 CYS A N 1
ATOM 1574 C CA . CYS A 1 195 ? 18.399 0.598 -40.989 1.00 58.25 195 CYS A CA 1
ATOM 1575 C C . CYS A 1 195 ? 18.561 2.122 -40.990 1.00 58.25 195 CYS A C 1
ATOM 1577 O O . CYS A 1 195 ? 18.319 2.744 -39.956 1.00 58.25 195 CYS A O 1
ATOM 1579 N N . ASN A 1 196 ? 18.977 2.730 -42.107 1.00 57.97 196 ASN A N 1
ATOM 1580 C CA . ASN A 1 196 ? 19.311 4.146 -42.130 1.00 57.97 196 ASN A CA 1
ATOM 1581 C C . ASN A 1 196 ? 18.550 4.919 -43.214 1.00 57.97 196 ASN A C 1
ATOM 1583 O O . ASN A 1 196 ? 18.690 4.655 -44.405 1.00 57.97 196 ASN A O 1
ATOM 1587 N N . ALA A 1 197 ? 17.786 5.932 -42.799 1.00 57.00 197 ALA A N 1
ATOM 1588 C CA . ALA A 1 197 ? 17.112 6.854 -43.715 1.00 57.00 197 ALA A CA 1
ATOM 1589 C C . ALA A 1 197 ? 18.107 7.711 -44.525 1.00 57.00 197 ALA A C 1
ATOM 1591 O O . ALA A 1 197 ? 17.753 8.239 -45.575 1.00 57.00 197 ALA A O 1
ATOM 1592 N N . PHE A 1 198 ? 19.357 7.816 -44.057 1.00 53.28 198 PHE A N 1
ATOM 1593 C CA . PHE A 1 198 ? 20.419 8.616 -44.671 1.00 53.28 198 PHE A CA 1
ATOM 1594 C C . PHE A 1 198 ? 20.828 8.127 -46.074 1.00 53.28 198 PHE A C 1
ATOM 1596 O O . PHE A 1 198 ? 21.186 8.939 -46.920 1.00 53.28 198 PHE A O 1
ATOM 1603 N N . LEU A 1 199 ? 20.725 6.819 -46.348 1.00 52.03 199 LEU A N 1
ATOM 1604 C CA . LEU A 1 199 ? 20.978 6.229 -47.674 1.00 52.03 199 LEU A CA 1
ATOM 1605 C C . LEU A 1 199 ? 19.692 5.986 -48.487 1.00 52.03 199 LEU A C 1
ATOM 1607 O O . LEU A 1 199 ? 19.776 5.581 -49.640 1.00 52.03 199 LEU A O 1
ATOM 1611 N N . LEU A 1 200 ? 18.512 6.220 -47.899 1.00 49.25 200 LEU A N 1
ATOM 1612 C CA . LEU A 1 200 ? 17.197 6.010 -48.528 1.00 49.25 200 LEU A CA 1
ATOM 1613 C C . LEU A 1 200 ? 16.591 7.297 -49.121 1.00 49.25 200 LEU A C 1
ATOM 1615 O O . LEU A 1 200 ? 15.469 7.263 -49.621 1.00 49.25 200 LEU A O 1
ATOM 1619 N N . LEU A 1 201 ? 17.299 8.430 -49.046 1.00 48.06 201 LEU A N 1
ATOM 1620 C CA . LEU A 1 201 ? 16.830 9.736 -49.530 1.00 48.06 201 LEU A CA 1
ATOM 1621 C C . LEU A 1 201 ? 17.355 10.142 -50.922 1.00 48.06 201 LEU A C 1
ATOM 1623 O O . LEU A 1 201 ? 17.221 11.309 -51.285 1.00 48.06 201 LEU A O 1
ATOM 1627 N N . TYR A 1 202 ? 17.875 9.201 -51.717 1.00 43.94 202 TYR A N 1
ATOM 1628 C CA . TYR A 1 202 ? 18.115 9.377 -53.158 1.00 43.94 202 TYR A CA 1
ATOM 1629 C C . TYR A 1 202 ? 17.785 8.110 -53.946 1.00 43.94 202 TYR A C 1
ATOM 1631 O O . TYR A 1 202 ? 18.205 7.018 -53.505 1.00 43.94 202 TYR A O 1
#